Protein AF-A0A2Z4LL85-F1 (afdb_monomer_lite)

Structure (mmCIF, N/CA/C/O backbone):
data_AF-A0A2Z4LL85-F1
#
_entry.id   AF-A0A2Z4LL85-F1
#
loop_
_atom_site.group_PDB
_atom_site.id
_atom_site.type_symbol
_atom_site.label_atom_id
_atom_site.label_alt_id
_atom_site.label_comp_id
_atom_site.label_asym_id
_atom_site.label_entity_id
_atom_site.label_seq_id
_atom_site.pdbx_PDB_ins_code
_atom_site.Cartn_x
_atom_site.Cartn_y
_atom_site.Cartn_z
_atom_site.occupancy
_atom_site.B_iso_or_equiv
_atom_site.auth_seq_id
_atom_site.auth_comp_id
_atom_site.auth_asym_id
_atom_site.auth_atom_id
_atom_site.pdbx_PDB_model_num
ATOM 1 N N . MET A 1 1 ? 70.288 21.585 28.970 1.00 41.03 1 MET A N 1
ATOM 2 C CA . MET A 1 1 ? 69.167 20.621 29.034 1.00 41.03 1 MET A CA 1
ATOM 3 C C . MET A 1 1 ? 67.901 21.342 28.568 1.00 41.03 1 MET A C 1
ATOM 5 O O . MET A 1 1 ? 67.312 22.088 29.336 1.00 41.03 1 MET A O 1
ATOM 9 N N . IL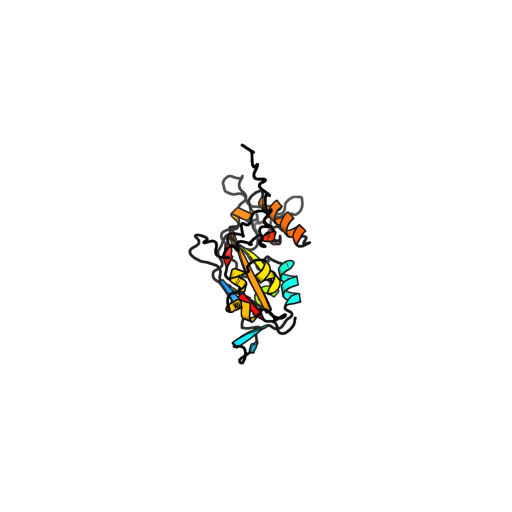E A 1 2 ? 67.573 21.262 27.273 1.00 36.56 2 ILE A N 1
ATOM 10 C CA . ILE A 1 2 ? 66.525 22.080 26.632 1.00 36.56 2 ILE A CA 1
ATOM 11 C C . ILE A 1 2 ? 65.281 21.211 26.407 1.00 36.56 2 ILE A C 1
ATOM 13 O O . ILE A 1 2 ? 65.358 20.166 25.764 1.00 36.56 2 ILE A O 1
ATOM 17 N N . LYS A 1 3 ? 64.146 21.653 26.965 1.00 37.75 3 LYS A N 1
ATOM 18 C CA . LYS A 1 3 ? 62.809 21.056 26.822 1.00 37.75 3 LYS A CA 1
ATOM 19 C C . LYS A 1 3 ? 62.358 21.091 25.355 1.00 37.75 3 LYS A C 1
ATOM 21 O O . LYS A 1 3 ? 62.384 22.151 24.738 1.00 37.75 3 LYS A O 1
ATOM 26 N N . LYS A 1 4 ? 61.862 19.968 24.824 1.00 36.66 4 LYS A N 1
ATOM 27 C CA . LYS A 1 4 ? 61.062 19.929 23.587 1.00 36.66 4 LYS A CA 1
ATOM 28 C C . LYS A 1 4 ? 59.615 19.589 23.939 1.00 36.66 4 LYS A C 1
ATOM 30 O O . LYS A 1 4 ? 59.311 18.450 24.277 1.00 36.66 4 LYS A O 1
ATOM 35 N N . ASN A 1 5 ? 58.740 20.588 23.850 1.00 38.28 5 ASN A N 1
ATOM 36 C CA . ASN A 1 5 ? 57.292 20.398 23.868 1.00 38.28 5 ASN A CA 1
ATOM 37 C C . ASN A 1 5 ? 56.849 19.853 22.503 1.00 38.28 5 ASN A C 1
ATOM 39 O O . ASN A 1 5 ? 57.060 20.494 21.474 1.00 38.28 5 ASN A O 1
ATOM 43 N N . PHE A 1 6 ? 56.238 18.671 22.497 1.00 38.09 6 PHE A N 1
ATOM 44 C CA . PHE A 1 6 ? 55.583 18.106 21.320 1.00 38.09 6 PHE A CA 1
ATOM 45 C C . PHE A 1 6 ? 54.173 18.701 21.200 1.00 38.09 6 PHE A C 1
ATOM 47 O O . PHE A 1 6 ? 53.261 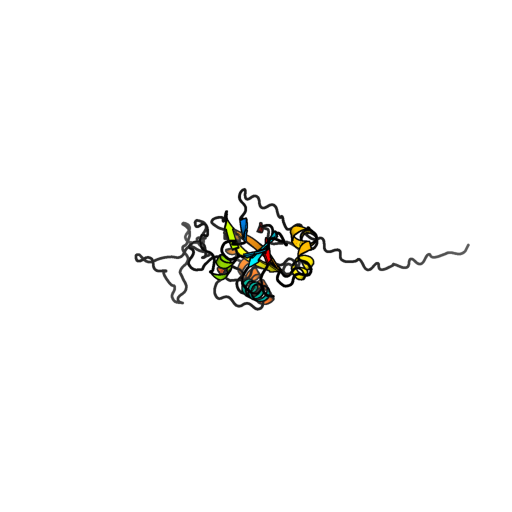18.323 21.932 1.00 38.09 6 PHE A O 1
ATOM 54 N N . ASN A 1 7 ? 53.997 19.635 20.264 1.00 39.50 7 ASN A N 1
ATOM 55 C CA . ASN A 1 7 ? 52.681 20.102 19.831 1.00 39.50 7 ASN A CA 1
ATOM 56 C C . ASN A 1 7 ? 51.952 18.961 19.104 1.00 39.50 7 ASN A C 1
ATOM 58 O O . ASN A 1 7 ? 52.298 18.619 17.972 1.00 39.50 7 ASN A O 1
ATOM 62 N N . LYS A 1 8 ? 50.925 18.383 19.735 1.00 34.84 8 LYS A N 1
ATOM 63 C CA . LYS A 1 8 ? 49.972 17.488 19.067 1.00 34.84 8 LYS A CA 1
ATOM 64 C C . LYS A 1 8 ? 48.979 18.331 18.264 1.00 34.84 8 LYS A C 1
ATOM 66 O O . LYS A 1 8 ? 48.086 18.950 18.832 1.00 34.84 8 LYS A O 1
ATOM 71 N N . LYS A 1 9 ? 49.134 18.349 16.939 1.00 38.66 9 LYS A N 1
ATOM 72 C CA . LYS A 1 9 ? 48.077 18.782 16.015 1.00 38.66 9 LYS A CA 1
ATOM 73 C C . LYS A 1 9 ? 47.009 17.687 15.981 1.00 38.66 9 LYS A C 1
ATOM 75 O O . LYS A 1 9 ? 47.298 16.565 15.577 1.00 38.66 9 LYS A O 1
ATOM 80 N N . ILE A 1 10 ? 45.803 18.007 16.439 1.00 40.34 10 ILE A N 1
ATOM 81 C CA . ILE A 1 10 ? 44.626 17.146 16.302 1.00 40.34 10 ILE A CA 1
ATOM 82 C C . ILE A 1 10 ? 44.196 17.216 14.835 1.00 40.34 10 ILE A C 1
ATOM 84 O O . ILE A 1 10 ? 43.765 18.264 14.357 1.00 40.34 10 ILE A O 1
ATOM 88 N N . LEU A 1 11 ? 44.381 16.114 14.111 1.00 33.53 11 LEU A N 1
ATOM 89 C CA . LEU A 1 11 ? 43.856 15.928 12.764 1.00 33.53 11 LEU A CA 1
ATOM 90 C C . LEU A 1 11 ? 42.354 15.625 12.900 1.00 33.53 11 LEU A C 1
ATOM 92 O O . LEU A 1 11 ? 41.978 14.576 13.418 1.00 33.53 11 LEU A O 1
ATOM 96 N N . LEU A 1 12 ? 41.500 16.560 12.483 1.00 35.31 12 LEU A N 1
ATOM 97 C CA . LEU A 1 12 ? 40.061 16.341 12.328 1.00 35.31 12 LEU A CA 1
ATOM 98 C C . LEU A 1 12 ? 39.840 15.480 11.082 1.00 35.31 12 LEU A C 1
ATOM 100 O O . LEU A 1 12 ? 39.783 15.981 9.961 1.00 35.31 12 LEU A O 1
ATOM 104 N N . THR A 1 13 ? 39.754 14.170 11.279 1.00 35.72 13 THR A N 1
ATOM 105 C CA . THR A 1 13 ? 39.306 13.238 10.248 1.00 35.72 13 THR A CA 1
ATOM 106 C C . THR A 1 13 ? 37.810 13.460 10.040 1.00 35.72 13 THR A C 1
ATOM 108 O O . THR A 1 13 ? 37.005 13.174 10.926 1.00 35.72 13 THR A O 1
ATOM 111 N N . ILE A 1 14 ? 37.434 13.993 8.877 1.00 38.19 14 ILE A N 1
ATOM 112 C CA . ILE A 1 14 ? 36.048 14.028 8.403 1.00 38.19 14 ILE A CA 1
ATOM 113 C C . ILE A 1 14 ? 35.627 12.569 8.216 1.00 38.19 14 ILE A C 1
ATOM 115 O O . ILE A 1 14 ? 35.980 11.925 7.230 1.00 38.19 14 ILE A O 1
ATOM 119 N N . GLY A 1 15 ? 34.951 12.015 9.221 1.00 31.05 15 GLY A N 1
ATOM 120 C CA . GLY A 1 15 ? 34.374 10.684 9.153 1.00 31.05 15 GLY A CA 1
ATOM 121 C C . GLY A 1 15 ? 33.254 10.686 8.123 1.00 31.05 15 GLY A C 1
ATOM 122 O O . GLY A 1 15 ? 32.217 11.313 8.326 1.00 31.05 15 GLY A O 1
ATOM 123 N N . THR A 1 16 ? 33.461 9.987 7.011 1.00 35.75 16 THR A N 1
ATOM 124 C CA . THR A 1 16 ? 32.389 9.574 6.108 1.00 35.75 16 THR A CA 1
ATOM 125 C C . THR A 1 16 ? 31.322 8.857 6.927 1.00 35.75 16 THR A C 1
ATOM 127 O O . THR A 1 16 ? 31.591 7.801 7.502 1.00 35.75 16 THR A O 1
ATOM 130 N N . ILE A 1 17 ? 30.123 9.437 7.000 1.00 31.88 17 ILE A N 1
ATOM 131 C CA . ILE A 1 17 ? 28.943 8.808 7.593 1.00 31.88 17 ILE A CA 1
ATOM 132 C C . ILE A 1 17 ? 28.590 7.621 6.695 1.00 31.88 17 ILE A C 1
ATOM 134 O O . ILE A 1 17 ? 27.866 7.749 5.712 1.00 31.88 17 ILE A O 1
ATOM 138 N N . SER A 1 18 ? 29.154 6.457 7.000 1.00 28.38 18 SER A N 1
ATOM 139 C CA . SER A 1 18 ? 28.725 5.190 6.429 1.00 28.38 18 SER A CA 1
ATOM 140 C C . SER A 1 18 ? 27.304 4.925 6.920 1.00 28.38 18 SER A C 1
ATOM 142 O O . SER A 1 18 ? 27.077 4.638 8.100 1.00 28.38 18 SER A O 1
ATOM 144 N N . THR A 1 19 ? 26.331 5.067 6.025 1.00 32.50 19 THR A N 1
ATOM 145 C CA . THR A 1 19 ? 24.959 4.618 6.233 1.00 32.50 19 THR A CA 1
ATOM 146 C C . THR A 1 19 ? 24.983 3.104 6.423 1.00 32.50 19 THR A C 1
ATOM 148 O O . THR A 1 19 ? 25.120 2.333 5.478 1.00 32.50 19 THR A O 1
ATOM 151 N N . ILE A 1 20 ? 24.905 2.656 7.677 1.00 34.97 20 ILE A N 1
ATOM 152 C CA . ILE A 1 20 ? 24.672 1.247 8.000 1.00 34.97 20 ILE A CA 1
ATOM 153 C C . ILE A 1 20 ? 23.268 0.924 7.483 1.00 34.97 20 ILE A C 1
ATOM 155 O O . ILE A 1 20 ? 22.272 1.281 8.109 1.00 34.97 20 ILE A O 1
ATOM 159 N N . SER A 1 21 ? 23.201 0.334 6.292 1.00 36.34 21 SER A N 1
ATOM 160 C CA . SER A 1 21 ? 21.968 -0.139 5.680 1.00 36.34 21 SER A CA 1
ATOM 161 C C . SER A 1 21 ? 21.446 -1.319 6.485 1.00 36.34 21 SER A C 1
ATOM 163 O O . SER A 1 21 ? 22.058 -2.390 6.474 1.00 36.34 21 SER A O 1
ATOM 165 N N . ALA A 1 22 ? 20.336 -1.119 7.190 1.00 38.41 22 ALA A N 1
ATOM 166 C CA . ALA A 1 22 ? 19.618 -2.217 7.810 1.00 38.41 22 ALA A CA 1
ATOM 167 C C . ALA A 1 22 ? 19.128 -3.176 6.706 1.00 38.41 22 ALA A C 1
ATOM 169 O O . ALA A 1 22 ? 18.597 -2.716 5.688 1.00 38.41 22 ALA A O 1
ATOM 170 N N . PRO A 1 23 ? 19.323 -4.498 6.848 1.00 42.56 23 PRO A N 1
ATOM 171 C CA . PRO A 1 23 ? 18.646 -5.451 5.984 1.00 42.56 23 PRO A CA 1
ATOM 172 C C . PRO A 1 23 ? 17.131 -5.303 6.188 1.00 42.56 23 PRO A C 1
ATOM 174 O O . PRO A 1 23 ? 16.671 -5.243 7.322 1.00 42.56 23 PRO A O 1
ATOM 177 N N . LEU A 1 24 ? 16.360 -5.288 5.096 1.00 48.78 24 LEU A N 1
ATOM 178 C CA . LEU A 1 24 ? 14.885 -5.190 5.080 1.00 48.78 24 LEU A CA 1
ATOM 179 C C . LEU A 1 24 ? 14.153 -6.323 5.831 1.00 48.78 24 LEU A C 1
ATOM 181 O O . LEU A 1 24 ? 12.930 -6.344 5.868 1.00 48.78 24 LEU A O 1
ATOM 185 N N . LEU A 1 25 ? 14.879 -7.277 6.414 1.00 44.16 25 LEU A N 1
ATOM 186 C CA . LEU A 1 25 ? 14.313 -8.428 7.099 1.00 44.16 25 LEU A CA 1
ATOM 187 C C . LEU A 1 25 ? 14.465 -8.261 8.612 1.00 44.16 25 LEU A C 1
ATOM 189 O O . LEU A 1 25 ? 15.323 -8.882 9.240 1.00 44.16 25 LEU A O 1
ATOM 193 N N . SER A 1 26 ? 13.590 -7.448 9.202 1.00 43.97 26 SER A N 1
ATOM 194 C CA . SER A 1 26 ? 13.176 -7.650 10.588 1.00 43.97 26 SER A CA 1
ATOM 195 C C . SER A 1 26 ? 12.431 -8.987 10.658 1.00 43.97 26 SER A C 1
ATOM 197 O O . SER A 1 26 ? 11.443 -9.240 9.962 1.00 43.97 26 SER A O 1
ATOM 199 N N . ILE A 1 27 ? 12.958 -9.915 11.453 1.00 40.06 27 ILE A N 1
ATOM 200 C CA . ILE A 1 27 ? 12.333 -11.215 11.695 1.00 40.06 27 ILE A CA 1
ATOM 201 C C . ILE A 1 27 ? 11.134 -10.967 12.613 1.00 40.06 27 ILE A C 1
ATOM 203 O O . ILE A 1 27 ? 11.246 -11.010 13.832 1.00 40.06 27 ILE A O 1
ATOM 207 N N . SER A 1 28 ? 9.979 -10.672 12.025 1.00 45.12 28 SER A N 1
ATOM 208 C CA . SER A 1 28 ? 8.703 -10.762 12.726 1.00 45.12 28 SER A CA 1
ATOM 209 C C . SER A 1 28 ? 8.416 -12.243 13.018 1.00 45.12 28 SER A C 1
ATOM 211 O O . SER A 1 28 ? 8.463 -13.063 12.099 1.00 45.12 28 SER A O 1
ATOM 213 N N . CYS A 1 29 ? 8.143 -12.601 14.280 1.00 47.25 29 CYS A N 1
ATOM 214 C CA . CYS A 1 29 ? 7.809 -13.960 14.754 1.00 47.25 29 CYS A CA 1
ATOM 215 C C . CYS A 1 29 ? 6.455 -14.497 14.232 1.00 47.25 29 CYS A C 1
ATOM 217 O O . CYS A 1 29 ? 5.809 -15.311 14.888 1.00 47.25 29 CYS A O 1
ATOM 219 N N . VAL A 1 30 ? 5.996 -14.044 13.068 1.00 56.59 30 VAL A N 1
ATOM 220 C CA . VAL A 1 30 ? 4.782 -14.545 12.424 1.00 56.59 30 VAL A CA 1
ATOM 221 C C . VAL A 1 30 ? 5.179 -15.681 11.483 1.00 56.59 30 VAL A C 1
ATOM 223 O O . VAL A 1 30 ? 6.009 -15.507 10.592 1.00 56.59 30 VAL A O 1
ATOM 226 N N . SER A 1 31 ? 4.600 -16.865 11.694 1.00 59.47 31 SER A N 1
ATOM 227 C CA . SER A 1 31 ? 4.909 -18.086 10.933 1.00 59.47 31 SER A CA 1
ATOM 228 C C . SER A 1 31 ? 4.474 -18.028 9.463 1.00 59.47 31 SER A C 1
ATOM 230 O O . SER A 1 31 ? 4.978 -18.796 8.646 1.00 59.47 31 SER A O 1
ATOM 232 N N . ILE A 1 32 ? 3.571 -17.107 9.116 1.00 72.81 32 ILE A N 1
ATOM 233 C CA . ILE A 1 32 ? 3.073 -16.866 7.760 1.00 72.81 32 ILE A CA 1
ATOM 234 C C . ILE A 1 32 ? 3.348 -15.403 7.408 1.00 72.81 32 ILE A C 1
ATOM 236 O O . ILE A 1 32 ? 2.931 -14.503 8.129 1.00 72.81 32 ILE A O 1
ATOM 240 N N . LYS A 1 33 ? 4.055 -15.159 6.304 1.00 82.81 33 LYS A N 1
ATOM 241 C CA . LYS A 1 33 ? 4.297 -13.805 5.792 1.00 82.81 33 LYS A CA 1
ATOM 242 C C . LYS A 1 33 ? 3.395 -13.547 4.583 1.00 82.81 33 LYS A C 1
ATOM 244 O O . LYS A 1 33 ? 3.229 -14.475 3.786 1.00 82.81 33 LYS A O 1
ATOM 249 N N . PRO A 1 34 ? 2.858 -12.323 4.430 1.00 91.38 34 PRO A N 1
ATOM 250 C CA . PRO A 1 34 ? 2.213 -11.910 3.193 1.00 91.38 34 PRO A CA 1
ATOM 251 C C . PRO A 1 34 ? 3.125 -12.156 1.989 1.00 91.38 34 PRO A C 1
ATOM 253 O O . PRO A 1 34 ? 4.351 -12.082 2.090 1.00 91.38 34 PRO A O 1
ATOM 256 N N . GLU A 1 35 ? 2.528 -12.424 0.839 1.00 92.69 35 GLU A N 1
ATOM 257 C CA . GLU A 1 35 ? 3.239 -12.559 -0.425 1.00 92.69 35 GLU A CA 1
ATOM 258 C C . GLU A 1 35 ? 2.669 -11.582 -1.446 1.00 92.69 35 GLU A C 1
ATOM 260 O O . GLU A 1 35 ? 1.471 -11.304 -1.462 1.00 92.69 35 GLU A O 1
ATOM 265 N N . MET A 1 36 ? 3.541 -11.058 -2.304 1.00 95.31 36 MET A N 1
ATOM 266 C CA . MET A 1 36 ? 3.168 -10.153 -3.381 1.00 95.31 36 MET A CA 1
ATOM 267 C C . MET A 1 36 ? 3.764 -10.652 -4.688 1.00 95.31 36 MET A C 1
ATOM 269 O O . MET A 1 36 ? 4.956 -10.943 -4.776 1.00 95.31 36 MET A O 1
ATOM 273 N N . HIS A 1 37 ? 2.919 -10.711 -5.710 1.00 94.69 37 HIS A N 1
ATOM 274 C CA . HIS A 1 37 ? 3.262 -11.212 -7.034 1.00 94.69 37 HIS A CA 1
ATOM 275 C C . HIS A 1 37 ? 2.803 -10.228 -8.103 1.00 94.69 37 HIS A C 1
ATOM 277 O O . HIS A 1 37 ? 1.804 -9.531 -7.933 1.00 94.69 37 HIS A O 1
ATOM 283 N N . VAL A 1 38 ? 3.495 -10.201 -9.241 1.00 95.38 38 VAL A N 1
ATOM 284 C CA . VAL A 1 38 ? 3.013 -9.482 -10.429 1.00 95.38 38 VAL A CA 1
ATOM 285 C C . VAL A 1 38 ? 1.723 -10.141 -10.917 1.00 95.38 38 VAL A C 1
ATOM 287 O O . VAL A 1 38 ? 1.675 -11.364 -11.078 1.00 95.38 38 VAL A O 1
ATOM 290 N N . ASN A 1 39 ? 0.690 -9.348 -11.209 1.00 94.88 39 ASN A N 1
ATOM 291 C CA . ASN A 1 39 ? -0.505 -9.859 -11.868 1.00 94.88 39 ASN A CA 1
ATOM 292 C C . ASN A 1 39 ? -0.222 -10.098 -13.360 1.00 94.88 39 ASN A C 1
ATOM 294 O O . ASN A 1 39 ? -0.327 -9.201 -14.196 1.00 94.88 39 ASN A O 1
ATOM 298 N N . LYS A 1 40 ? 0.147 -11.337 -13.687 1.00 92.19 40 LYS A N 1
ATOM 299 C CA . LYS A 1 40 ? 0.541 -11.749 -15.042 1.00 92.19 40 LYS A CA 1
ATOM 300 C C . LYS A 1 40 ? -0.603 -11.715 -16.058 1.00 92.19 40 LYS A C 1
ATOM 302 O O . LYS A 1 40 ? -0.322 -11.663 -17.248 1.00 92.19 40 LYS A O 1
ATOM 307 N N . GLU A 1 41 ? -1.860 -11.727 -15.615 1.00 90.88 41 GLU A N 1
ATOM 308 C CA . GLU A 1 41 ? -3.032 -11.694 -16.507 1.00 90.88 41 GLU A CA 1
ATOM 309 C C . GLU A 1 41 ? -3.128 -10.375 -17.284 1.00 90.88 41 GLU A C 1
ATOM 311 O O . GLU A 1 41 ? -3.633 -10.353 -18.401 1.00 90.88 41 GLU A O 1
ATOM 316 N N . ASN A 1 42 ? -2.576 -9.292 -16.728 1.00 88.38 42 ASN A N 1
ATOM 317 C CA . ASN A 1 42 ? -2.568 -7.960 -17.335 1.00 88.38 42 ASN A CA 1
ATOM 318 C C . ASN A 1 42 ? -1.198 -7.578 -17.924 1.00 88.38 42 ASN A C 1
ATOM 320 O O . ASN A 1 42 ? -0.917 -6.392 -18.127 1.00 88.38 42 ASN A O 1
ATOM 324 N N . ALA A 1 43 ? -0.328 -8.564 -18.165 1.00 92.62 43 ALA A N 1
ATOM 325 C CA . ALA A 1 43 ? 1.040 -8.348 -18.616 1.00 92.62 43 ALA A CA 1
ATOM 326 C C . ALA A 1 43 ? 1.346 -9.088 -19.923 1.00 92.62 43 ALA A C 1
ATOM 328 O O . ALA A 1 43 ? 0.893 -10.207 -20.151 1.00 92.62 43 ALA A O 1
ATOM 329 N N . THR A 1 44 ? 2.207 -8.498 -20.749 1.00 94.38 44 THR A N 1
ATOM 330 C CA . THR A 1 44 ? 2.813 -9.173 -21.905 1.00 94.38 44 THR A CA 1
ATOM 331 C C . THR A 1 44 ? 4.164 -9.748 -21.497 1.00 94.38 44 THR A C 1
ATOM 333 O O . THR A 1 44 ? 4.926 -9.084 -20.805 1.00 94.38 44 THR A O 1
ATOM 336 N N . PHE A 1 45 ? 4.489 -10.977 -21.897 1.00 94.50 45 PHE A N 1
ATOM 337 C CA . PHE A 1 45 ? 5.799 -11.564 -21.604 1.00 94.50 45 PHE A CA 1
ATOM 338 C C . PHE A 1 45 ? 6.816 -11.231 -22.706 1.00 94.50 45 PHE A C 1
ATOM 340 O O . PHE A 1 45 ? 6.638 -11.636 -23.855 1.00 94.50 45 PHE A O 1
ATOM 347 N N . ASP A 1 46 ? 7.884 -10.520 -22.347 1.00 91.56 46 ASP A N 1
ATOM 348 C CA . ASP A 1 46 ? 9.053 -10.277 -23.194 1.00 91.56 46 ASP A CA 1
ATOM 349 C C . ASP A 1 46 ? 10.006 -11.472 -23.070 1.00 91.56 46 ASP A C 1
ATOM 351 O O . ASP A 1 46 ? 10.628 -11.693 -22.028 1.00 91.56 46 ASP A O 1
ATOM 355 N N . LYS A 1 47 ? 10.095 -12.271 -24.139 1.00 90.31 47 LYS A N 1
ATOM 356 C CA . LYS A 1 47 ? 10.903 -13.498 -24.175 1.00 90.31 47 LYS A CA 1
ATOM 357 C C . LYS A 1 47 ? 12.404 -13.231 -24.174 1.00 90.31 47 LYS A C 1
ATOM 359 O O . LYS A 1 47 ? 13.145 -14.067 -23.670 1.00 90.31 47 LYS A O 1
ATOM 364 N N . GLU A 1 48 ? 12.845 -12.113 -24.743 1.00 88.50 48 GLU A N 1
ATOM 365 C CA . GLU A 1 48 ? 14.269 -11.786 -24.852 1.00 88.50 48 GLU A CA 1
ATOM 366 C C . GLU A 1 48 ? 14.826 -11.384 -23.490 1.00 88.50 48 GLU A C 1
ATOM 368 O O . GLU A 1 48 ? 15.919 -11.795 -23.105 1.00 88.50 48 GLU A O 1
ATOM 373 N N . LYS A 1 49 ? 14.036 -10.619 -22.734 1.00 84.56 49 LYS A N 1
ATOM 374 C CA . LYS A 1 49 ? 14.399 -10.166 -21.388 1.00 84.56 49 LYS A CA 1
ATOM 375 C C . LYS A 1 49 ? 13.959 -11.131 -20.288 1.00 84.56 49 LYS A C 1
ATOM 377 O O . LYS A 1 49 ? 14.438 -11.025 -19.164 1.00 84.56 49 LYS A O 1
ATOM 382 N N . GLY A 1 50 ? 13.045 -12.055 -20.586 1.00 88.56 50 GLY A N 1
ATOM 383 C CA . GLY A 1 50 ? 12.484 -12.990 -19.610 1.00 88.56 50 GLY A CA 1
ATOM 384 C C . GLY A 1 50 ? 11.619 -12.308 -18.545 1.00 88.56 50 GLY A C 1
ATOM 385 O O . GLY A 1 50 ? 11.565 -12.781 -17.409 1.00 88.56 50 GLY A O 1
ATOM 386 N N . ILE A 1 51 ? 10.961 -11.193 -18.885 1.00 90.88 51 ILE A N 1
ATOM 387 C CA . ILE A 1 51 ? 10.195 -10.358 -17.944 1.00 90.88 51 ILE A CA 1
ATOM 388 C C . ILE A 1 51 ? 8.756 -10.137 -18.411 1.00 90.88 51 ILE A C 1
ATOM 390 O O . ILE A 1 51 ? 8.448 -10.171 -19.599 1.00 90.88 51 ILE A O 1
ATOM 394 N N . HIS A 1 52 ? 7.867 -9.861 -17.460 1.00 94.62 52 HIS A N 1
ATOM 395 C CA . HIS A 1 52 ? 6.511 -9.402 -17.746 1.00 94.62 52 HIS A CA 1
ATOM 396 C C . HIS A 1 52 ? 6.477 -7.871 -17.829 1.00 94.62 52 HIS A C 1
ATOM 398 O O . HIS A 1 52 ? 6.941 -7.195 -16.913 1.00 94.62 52 HIS A O 1
ATOM 404 N N . ILE A 1 53 ? 5.906 -7.345 -18.911 1.00 96.62 53 ILE A N 1
ATOM 405 C CA . ILE A 1 53 ? 5.700 -5.920 -19.173 1.00 96.62 53 ILE A CA 1
ATOM 406 C C . ILE A 1 53 ? 4.221 -5.585 -18.965 1.00 96.62 53 ILE A C 1
ATOM 408 O O . ILE A 1 53 ? 3.339 -6.173 -19.593 1.00 96.62 53 ILE A O 1
ATOM 412 N N . LEU A 1 54 ? 3.954 -4.629 -18.085 1.00 97.06 54 LEU A N 1
ATOM 413 C CA . LEU A 1 54 ? 2.628 -4.146 -17.721 1.00 97.06 54 LEU A CA 1
ATOM 414 C C . LEU A 1 54 ? 2.226 -2.958 -18.597 1.00 97.06 54 LEU A C 1
ATOM 416 O O . LEU A 1 54 ? 3.021 -2.050 -18.840 1.00 97.06 54 LEU A O 1
ATOM 420 N N . ASN A 1 55 ? 0.963 -2.924 -19.020 1.00 95.38 55 ASN A N 1
ATOM 421 C CA . ASN A 1 55 ? 0.419 -1.771 -19.736 1.00 95.38 55 ASN A CA 1
ATOM 422 C C . ASN A 1 55 ? 0.121 -0.613 -18.771 1.00 95.38 55 ASN A C 1
ATOM 424 O O . ASN A 1 55 ? -0.796 -0.703 -17.942 1.00 95.38 55 ASN A O 1
ATOM 428 N N . GLY A 1 56 ? 0.848 0.493 -18.924 1.00 95.50 56 GLY A N 1
ATOM 429 C CA . GLY A 1 56 ? 0.717 1.706 -18.121 1.00 95.50 56 GLY A CA 1
ATOM 430 C C . GLY A 1 56 ? 2.039 2.465 -18.009 1.00 95.50 56 GLY A C 1
ATOM 431 O O . GLY A 1 56 ? 3.027 2.087 -18.629 1.00 95.50 56 GLY A O 1
ATOM 432 N N . SER A 1 57 ? 2.046 3.510 -17.185 1.00 97.69 57 SER A N 1
ATOM 433 C CA . SER A 1 57 ? 3.216 4.351 -16.915 1.00 97.69 57 SER A CA 1
ATOM 434 C C . SER A 1 57 ? 3.765 4.085 -15.511 1.00 97.69 57 SER A C 1
ATOM 436 O O . SER A 1 57 ? 3.000 4.019 -14.539 1.00 97.69 57 SER A O 1
ATOM 438 N N . ALA A 1 58 ? 5.086 3.924 -15.412 1.00 98.00 58 ALA A N 1
ATOM 439 C CA . ALA A 1 58 ? 5.796 3.709 -14.155 1.00 98.00 58 ALA A CA 1
ATOM 440 C C . ALA A 1 58 ? 5.646 4.906 -13.202 1.00 98.00 58 ALA A C 1
ATOM 442 O O . ALA A 1 58 ? 5.285 4.739 -12.037 1.00 98.00 58 ALA A O 1
ATOM 443 N N . SER A 1 59 ? 5.853 6.118 -13.705 1.00 97.25 59 SER A N 1
ATOM 444 C CA . SER A 1 59 ? 5.731 7.390 -12.995 1.00 97.25 59 SER A CA 1
ATOM 445 C C . SER A 1 59 ? 4.296 7.657 -12.554 1.00 97.25 59 SER A C 1
ATOM 447 O O . SER A 1 59 ? 4.074 8.059 -11.407 1.00 97.25 59 SER A O 1
ATOM 449 N N . ALA A 1 60 ? 3.305 7.357 -13.400 1.00 97.44 60 ALA A N 1
ATOM 450 C CA . ALA A 1 60 ? 1.899 7.436 -13.019 1.00 97.44 60 ALA A CA 1
ATOM 451 C C . ALA A 1 60 ? 1.574 6.471 -11.867 1.00 97.44 60 ALA A C 1
ATOM 453 O O . ALA A 1 60 ? 0.897 6.850 -10.909 1.00 97.44 60 ALA A O 1
ATOM 454 N N . PHE A 1 61 ? 2.090 5.238 -11.921 1.00 97.75 61 PHE A N 1
ATOM 455 C CA . PHE A 1 61 ? 1.897 4.265 -10.849 1.00 97.75 61 PHE A CA 1
ATOM 456 C C . PHE A 1 61 ? 2.608 4.678 -9.553 1.00 97.75 61 PHE A C 1
ATOM 458 O O . PHE A 1 61 ? 1.986 4.650 -8.494 1.00 97.75 61 PHE A O 1
ATOM 465 N N . ILE A 1 62 ? 3.863 5.136 -9.618 1.00 95.62 62 ILE A N 1
ATOM 466 C CA . ILE A 1 62 ? 4.594 5.664 -8.453 1.00 95.62 62 ILE A CA 1
ATOM 467 C C . ILE A 1 62 ? 3.811 6.812 -7.807 1.00 95.62 62 ILE A C 1
ATOM 469 O O . ILE A 1 62 ? 3.632 6.828 -6.589 1.00 95.62 62 ILE A O 1
ATOM 473 N N . SER A 1 63 ? 3.309 7.747 -8.616 1.00 93.81 63 SER A N 1
ATOM 474 C CA . SER A 1 63 ? 2.544 8.903 -8.137 1.00 93.81 63 SER A CA 1
ATOM 475 C C . SER A 1 63 ? 1.251 8.470 -7.447 1.00 93.81 63 SER A C 1
ATOM 477 O O . SER A 1 63 ? 0.931 8.960 -6.365 1.00 93.81 63 SER A O 1
ATOM 479 N N . TYR A 1 64 ? 0.543 7.494 -8.024 1.00 95.12 64 TYR A N 1
ATOM 480 C CA . TYR A 1 64 ? -0.640 6.906 -7.404 1.00 95.12 64 TYR A CA 1
ATOM 481 C C . TYR A 1 64 ? -0.320 6.269 -6.047 1.00 95.12 64 TYR A C 1
ATOM 483 O O . TYR A 1 64 ? -1.002 6.575 -5.069 1.00 95.12 64 TYR A O 1
ATOM 491 N N . VAL A 1 65 ? 0.713 5.420 -5.974 1.00 94.06 65 VAL A N 1
ATOM 492 C CA . VAL A 1 65 ? 1.088 4.703 -4.742 1.00 94.06 65 VAL A CA 1
ATOM 493 C C . VAL A 1 65 ? 1.464 5.674 -3.632 1.00 94.06 65 VAL A C 1
ATOM 495 O O . VAL A 1 65 ? 1.039 5.480 -2.496 1.00 94.06 65 VAL A O 1
ATOM 498 N N . ARG A 1 66 ? 2.200 6.747 -3.952 1.00 88.31 66 ARG A N 1
ATOM 499 C CA . ARG A 1 66 ? 2.556 7.784 -2.973 1.00 88.31 66 ARG A CA 1
ATOM 500 C C . ARG A 1 66 ? 1.321 8.356 -2.295 1.00 88.31 66 ARG A C 1
ATOM 502 O O . ARG A 1 66 ? 1.315 8.442 -1.077 1.00 88.31 66 ARG A O 1
ATOM 509 N N . LEU A 1 67 ? 0.288 8.671 -3.076 1.00 88.62 67 LEU A N 1
ATOM 510 C CA . LEU A 1 67 ? -0.959 9.263 -2.589 1.00 88.62 67 LEU A CA 1
ATOM 511 C C . LEU A 1 67 ? -1.941 8.243 -1.987 1.00 88.62 67 LEU A C 1
ATOM 513 O O . LEU A 1 67 ? -2.841 8.634 -1.257 1.00 88.62 67 LEU A O 1
ATOM 517 N N . ASN A 1 68 ? -1.804 6.952 -2.306 1.00 91.94 68 ASN A N 1
ATOM 518 C CA . ASN A 1 68 ? -2.800 5.919 -1.995 1.00 91.94 68 ASN A CA 1
ATOM 519 C C . ASN A 1 68 ? -2.142 4.657 -1.438 1.00 91.94 68 ASN A C 1
ATOM 521 O O . ASN A 1 68 ? -2.293 3.573 -2.001 1.00 91.94 68 ASN A O 1
ATOM 525 N N . GLN A 1 69 ? -1.393 4.775 -0.347 1.00 92.25 69 GLN A N 1
ATOM 526 C CA . GLN A 1 69 ? -0.555 3.676 0.135 1.00 92.25 69 GLN A CA 1
ATOM 527 C C . GLN A 1 69 ? -1.352 2.442 0.588 1.00 92.25 69 GLN A C 1
ATOM 529 O O . GLN A 1 69 ? -0.846 1.333 0.452 1.00 92.25 69 GLN A O 1
ATOM 534 N N . ASN A 1 70 ? -2.575 2.580 1.113 1.00 94.75 70 ASN A N 1
ATOM 535 C CA . ASN A 1 70 ? -3.380 1.420 1.510 1.00 94.75 70 ASN A CA 1
ATOM 536 C C . ASN A 1 70 ? -3.878 0.651 0.268 1.00 94.75 70 ASN A C 1
ATOM 538 O O . ASN A 1 70 ? -4.653 1.218 -0.513 1.00 94.75 70 ASN A O 1
ATOM 542 N N . PRO A 1 71 ? -3.475 -0.622 0.068 1.00 96.56 71 PRO A N 1
ATOM 543 C CA . PRO A 1 71 ? -3.884 -1.389 -1.099 1.00 96.56 71 PRO A CA 1
ATOM 544 C C . PRO A 1 71 ? -5.276 -2.016 -0.980 1.00 96.56 71 PRO A C 1
ATOM 546 O O . PRO A 1 71 ? -5.826 -2.435 -2.000 1.00 96.56 71 PRO A O 1
ATOM 549 N N . ILE A 1 72 ? -5.843 -2.098 0.225 1.00 97.38 72 ILE A N 1
ATOM 550 C CA . ILE A 1 72 ? -7.113 -2.776 0.495 1.00 97.38 72 ILE A CA 1
ATOM 551 C C . ILE A 1 72 ? -8.285 -1.894 0.059 1.00 97.38 72 ILE A C 1
ATOM 553 O O . ILE A 1 72 ? -8.280 -0.677 0.246 1.00 97.38 72 ILE A O 1
ATOM 557 N N . SER A 1 73 ? -9.291 -2.504 -0.568 1.00 96.69 73 SER A N 1
ATOM 558 C CA . SER A 1 73 ? -10.495 -1.799 -1.008 1.00 96.69 73 SER A CA 1
ATOM 559 C C . SER A 1 73 ? -11.313 -1.305 0.192 1.00 96.69 73 SER A C 1
ATOM 561 O O . SER A 1 73 ? -11.563 -2.105 1.090 1.00 96.69 73 SER A O 1
ATOM 563 N N . PRO A 1 74 ? -11.854 -0.069 0.178 1.00 94.06 74 PRO A N 1
ATOM 564 C CA . PRO A 1 74 ? -12.813 0.400 1.186 1.00 94.06 74 PRO A CA 1
ATOM 565 C C . PRO A 1 74 ? -14.096 -0.436 1.300 1.00 94.06 74 PRO A C 1
ATOM 567 O O . PRO A 1 74 ? -14.844 -0.294 2.262 1.00 94.06 74 PRO A O 1
ATOM 570 N N . SER A 1 75 ? -14.382 -1.281 0.304 1.00 94.25 75 SER A N 1
ATOM 571 C CA . SER A 1 75 ? -15.496 -2.235 0.332 1.00 94.25 75 SER A CA 1
ATOM 572 C C . SER A 1 75 ? -15.162 -3.548 1.051 1.00 94.25 75 SER A C 1
ATOM 574 O O . SER A 1 75 ? -16.047 -4.384 1.224 1.00 94.25 75 SER A O 1
ATOM 576 N N . ASP A 1 76 ? -13.891 -3.789 1.382 1.00 96.06 76 ASP A N 1
ATOM 577 C CA . ASP A 1 76 ? -13.451 -5.005 2.060 1.00 96.06 76 ASP A CA 1
ATOM 578 C C . ASP A 1 76 ? -13.760 -4.929 3.560 1.00 96.06 76 ASP A C 1
ATOM 580 O O . ASP A 1 76 ? -13.576 -3.895 4.200 1.00 96.06 76 ASP A O 1
ATOM 584 N N . LYS A 1 77 ? -14.197 -6.043 4.153 1.00 93.31 77 LYS A N 1
ATOM 585 C CA . LYS A 1 77 ? -14.537 -6.098 5.581 1.00 93.31 77 LYS A CA 1
ATOM 586 C C . LYS A 1 77 ? -13.328 -5.917 6.497 1.00 93.31 77 LYS A C 1
ATOM 588 O O . LYS A 1 77 ? -13.516 -5.556 7.652 1.00 93.31 77 LYS A O 1
ATOM 593 N N . ALA A 1 78 ? -12.114 -6.180 6.020 1.00 95.25 78 ALA A N 1
ATOM 594 C CA . ALA A 1 78 ? -10.874 -5.975 6.762 1.00 95.25 78 ALA A CA 1
ATOM 595 C C . ALA A 1 78 ? -10.347 -4.531 6.677 1.00 95.25 78 ALA A C 1
ATOM 597 O O . ALA A 1 78 ? -9.382 -4.206 7.365 1.00 95.25 78 ALA A O 1
ATOM 598 N N . TYR A 1 79 ? -10.953 -3.679 5.839 1.00 95.25 79 TYR A N 1
ATOM 599 C CA . TYR A 1 79 ? -10.471 -2.322 5.584 1.00 95.25 79 TYR A CA 1
ATOM 600 C C . TYR A 1 79 ? -10.483 -1.450 6.841 1.00 95.25 79 TYR A C 1
ATOM 602 O O . TYR A 1 79 ? -9.468 -0.860 7.194 1.00 95.25 79 TYR A O 1
ATOM 610 N N . ASP A 1 80 ? -11.626 -1.400 7.524 1.00 93.88 80 ASP A N 1
ATOM 611 C CA . ASP A 1 80 ? -11.826 -0.550 8.696 1.00 93.88 80 ASP A CA 1
ATOM 612 C C . ASP A 1 80 ? -10.892 -0.973 9.854 1.00 93.88 80 ASP A C 1
ATOM 614 O O . ASP A 1 80 ? -10.685 -2.169 10.092 1.00 93.88 80 ASP A O 1
ATOM 618 N N . LEU A 1 81 ? -10.329 -0.015 10.601 1.00 93.12 81 LEU A N 1
ATOM 619 C CA . LEU A 1 81 ? -9.499 -0.289 11.785 1.00 93.12 81 LEU A CA 1
ATOM 620 C C . LEU A 1 81 ? -10.326 -0.869 12.945 1.00 93.12 81 LEU A C 1
ATOM 622 O O . LEU A 1 81 ? -9.880 -1.775 13.657 1.00 93.12 81 LEU A O 1
ATOM 626 N N . TYR A 1 82 ? -11.548 -0.367 13.117 1.00 94.38 82 TYR A N 1
ATOM 627 C CA . TYR A 1 82 ? -12.451 -0.725 14.208 1.00 94.38 82 TYR A CA 1
ATOM 628 C C . TYR A 1 82 ? -13.692 -1.465 13.717 1.00 94.38 82 TYR A C 1
ATOM 630 O O . TYR A 1 82 ? -14.087 -1.374 12.556 1.00 94.38 82 TYR A O 1
ATOM 638 N N . VAL A 1 83 ? -14.344 -2.182 14.632 1.00 94.56 83 VAL A N 1
ATOM 639 C CA . VAL A 1 83 ? -15.686 -2.718 14.400 1.00 94.56 83 VAL A CA 1
ATOM 640 C C . VAL A 1 83 ? -16.707 -1.641 14.752 1.00 94.56 83 VAL A C 1
ATOM 642 O O . VAL A 1 83 ? -16.687 -1.102 15.856 1.00 94.56 83 VAL A O 1
ATOM 645 N N . TYR A 1 84 ? -17.629 -1.352 13.838 1.00 93.81 84 TYR A N 1
ATOM 646 C CA . TYR A 1 84 ? -18.660 -0.331 14.035 1.00 93.81 84 TYR A CA 1
ATOM 647 C C . TYR A 1 84 ? -20.007 -0.926 14.447 1.00 93.81 84 TYR A C 1
ATOM 649 O O . TYR A 1 84 ? -20.339 -2.069 14.116 1.00 93.81 84 TYR A O 1
ATOM 657 N N . GLU A 1 85 ? -20.792 -0.147 15.187 1.00 94.56 85 GLU A N 1
ATOM 658 C CA . GLU A 1 85 ? -22.177 -0.470 15.501 1.00 94.56 85 GLU A CA 1
ATOM 659 C C . GLU A 1 85 ? -23.050 -0.423 14.251 1.00 94.56 85 GLU A C 1
ATOM 661 O O . GLU A 1 85 ? -22.914 0.463 13.407 1.00 94.56 85 GLU A O 1
ATOM 666 N N . THR A 1 86 ? -23.984 -1.368 14.162 1.00 93.56 86 THR A N 1
ATOM 667 C CA . THR A 1 86 ? -24.967 -1.431 13.083 1.00 93.56 86 THR A CA 1
ATOM 668 C C . THR A 1 86 ? -26.389 -1.494 13.631 1.00 93.56 86 THR A C 1
ATOM 670 O O . THR A 1 86 ? -26.620 -1.913 14.769 1.00 93.56 86 THR A O 1
ATOM 673 N N . THR A 1 87 ? -27.344 -1.025 12.835 1.00 92.94 87 THR A N 1
ATOM 674 C CA . THR A 1 87 ? -28.783 -1.183 13.054 1.00 92.94 87 THR A CA 1
ATOM 675 C C . THR A 1 87 ? -29.215 -2.622 12.752 1.00 92.94 87 THR A C 1
ATOM 677 O O . THR A 1 87 ? -28.450 -3.423 12.209 1.00 92.94 87 THR A O 1
ATOM 680 N N . GLU A 1 88 ? -30.468 -2.956 13.061 1.00 91.38 88 GLU A N 1
ATOM 681 C CA . GLU A 1 88 ? -31.063 -4.259 12.724 1.00 91.38 88 GLU A CA 1
ATOM 682 C C . GLU A 1 88 ? -31.120 -4.517 11.208 1.00 91.38 88 GLU A C 1
ATOM 684 O O . GLU A 1 88 ? -31.069 -5.664 10.772 1.00 91.38 88 GLU A O 1
ATOM 689 N N . THR A 1 89 ? -31.167 -3.454 10.399 1.00 91.00 89 THR A N 1
ATOM 690 C CA . THR A 1 89 ? -31.129 -3.521 8.930 1.00 91.00 89 THR 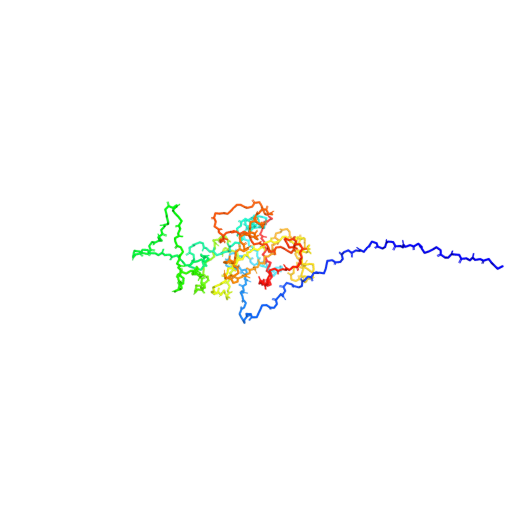A CA 1
ATOM 691 C C . THR A 1 89 ? -29.710 -3.661 8.368 1.00 91.00 89 THR A C 1
ATOM 693 O O . THR A 1 89 ? -29.552 -3.874 7.168 1.00 91.00 89 THR A O 1
ATOM 696 N N . GLY A 1 90 ? -28.677 -3.579 9.217 1.00 85.88 90 GLY A N 1
ATOM 697 C CA . GLY A 1 90 ? -27.269 -3.726 8.840 1.00 85.88 90 GLY A CA 1
ATOM 698 C C . GLY A 1 90 ? -26.553 -2.423 8.468 1.00 85.88 90 GLY A C 1
ATOM 699 O O . GLY A 1 90 ? -25.377 -2.467 8.112 1.00 85.88 90 GLY A O 1
ATOM 700 N N . GLU A 1 91 ? -27.219 -1.273 8.571 1.00 90.12 91 GLU A N 1
ATOM 701 C CA . GLU A 1 91 ? -26.611 0.041 8.329 1.00 90.12 91 GLU A CA 1
ATOM 702 C C . GLU A 1 91 ? -25.758 0.484 9.521 1.00 90.12 91 GLU A C 1
ATOM 704 O O . GLU A 1 91 ? -26.051 0.125 10.660 1.00 90.12 91 GLU A O 1
ATOM 709 N N . TYR A 1 92 ? -24.706 1.274 9.293 1.00 91.62 92 TYR A N 1
ATOM 710 C CA . TYR A 1 92 ? -23.893 1.803 10.391 1.00 91.62 92 TYR A CA 1
ATOM 711 C C . TYR A 1 92 ? -24.684 2.802 11.231 1.00 91.62 92 TYR A C 1
ATOM 713 O O . TYR A 1 92 ? -25.326 3.704 10.695 1.00 91.62 92 TYR A O 1
ATOM 721 N N . LYS A 1 93 ? -24.572 2.691 12.556 1.00 95.50 93 LYS A N 1
ATOM 722 C CA . LYS A 1 93 ? -25.042 3.752 13.447 1.00 95.50 93 LYS A CA 1
ATOM 723 C C . LYS A 1 93 ? -24.073 4.926 13.403 1.00 95.50 93 LYS A C 1
ATOM 725 O O . LYS A 1 93 ? -22.855 4.723 13.397 1.00 95.50 93 LYS A O 1
ATOM 730 N N . LEU A 1 94 ? -24.625 6.134 13.408 1.00 94.56 94 LEU A N 1
ATOM 731 C CA . LEU A 1 94 ? -23.871 7.381 13.372 1.00 94.56 94 LEU A CA 1
ATOM 732 C C . LEU A 1 94 ? -24.074 8.168 14.671 1.00 94.56 94 LEU A C 1
ATOM 734 O O . LEU A 1 94 ? -25.149 8.092 15.267 1.00 94.56 94 LEU A O 1
ATOM 738 N N . ASP A 1 95 ? -23.043 8.890 15.102 1.00 92.88 95 ASP A N 1
ATOM 739 C CA . ASP A 1 95 ? -23.129 9.880 16.176 1.00 92.88 95 ASP A CA 1
ATOM 740 C C . ASP A 1 95 ? -23.807 11.179 15.695 1.00 92.88 95 ASP A C 1
ATOM 742 O O . ASP A 1 95 ? -24.157 11.329 14.520 1.00 92.88 95 ASP A O 1
ATOM 746 N N . ASP A 1 96 ? -23.981 12.137 16.607 1.00 93.69 96 ASP A N 1
ATOM 747 C CA . ASP A 1 96 ? -24.627 13.427 16.323 1.00 93.69 96 ASP A CA 1
ATOM 748 C C . ASP A 1 96 ? -23.859 14.276 15.290 1.00 93.69 96 ASP A C 1
ATOM 750 O O . ASP A 1 96 ? -24.393 15.243 14.745 1.00 93.69 96 ASP A O 1
ATOM 754 N N . GLN A 1 97 ? -22.602 13.929 15.012 1.00 91.50 97 GLN A N 1
ATOM 755 C CA . GLN A 1 97 ? -21.731 14.572 14.033 1.00 91.50 97 GLN A CA 1
ATOM 756 C C . GLN A 1 97 ? -21.667 13.793 12.707 1.00 91.50 97 GLN A C 1
ATOM 758 O O . GLN A 1 97 ? -20.982 14.221 11.778 1.00 91.50 97 GLN A O 1
ATOM 763 N N . GLY A 1 98 ? -22.392 12.676 12.592 1.00 89.25 98 GLY A N 1
ATOM 764 C CA . GLY A 1 98 ? -22.437 11.834 11.400 1.00 89.25 98 GLY A CA 1
ATOM 765 C C . GLY A 1 98 ? -21.284 10.831 11.277 1.00 89.25 98 GLY A C 1
ATOM 766 O O . GLY A 1 98 ? -21.133 10.223 10.216 1.00 89.25 98 GLY A O 1
ATOM 767 N N . ASN A 1 99 ? -20.472 10.624 12.319 1.00 88.44 99 ASN A N 1
ATOM 768 C CA . ASN A 1 99 ? -19.398 9.629 12.308 1.00 88.44 99 ASN A CA 1
ATOM 769 C C . ASN A 1 99 ? -19.913 8.255 12.735 1.00 88.44 99 ASN A C 1
ATOM 771 O O . ASN A 1 99 ? -20.769 8.139 13.606 1.00 88.44 99 ASN A O 1
ATOM 775 N N . LYS A 1 100 ? -19.343 7.188 12.165 1.00 91.69 100 LYS A N 1
ATOM 776 C CA . LYS A 1 100 ? -19.668 5.813 12.564 1.00 91.69 100 LYS A CA 1
ATOM 777 C C . LYS A 1 100 ? -19.333 5.580 14.045 1.00 91.69 100 LYS A C 1
ATOM 779 O O . LYS A 1 100 ? -18.203 5.821 14.469 1.00 91.69 100 LYS A O 1
ATOM 784 N N . ILE A 1 101 ? -20.274 5.018 14.799 1.00 92.94 101 ILE A N 1
ATOM 785 C CA . ILE A 1 101 ? -20.070 4.665 16.211 1.00 92.94 101 ILE A CA 1
ATOM 786 C C . ILE A 1 101 ? -19.239 3.381 16.307 1.00 92.94 101 ILE A C 1
ATOM 788 O O . ILE A 1 101 ? -19.606 2.350 15.741 1.00 92.94 101 ILE A O 1
ATOM 792 N N . ILE A 1 102 ? -18.118 3.429 17.029 1.00 93.81 102 ILE A N 1
ATOM 793 C CA . ILE A 1 102 ? -17.235 2.276 17.258 1.00 93.81 102 ILE A CA 1
ATOM 794 C C . ILE A 1 102 ? -17.821 1.384 18.361 1.00 93.81 102 ILE A C 1
ATOM 796 O O . ILE A 1 102 ? -18.200 1.879 19.421 1.00 93.81 102 ILE A O 1
ATOM 800 N N . LYS A 1 103 ? -17.851 0.062 18.143 1.00 94.81 103 LYS A N 1
ATOM 801 C CA . LYS A 1 103 ? -18.220 -0.907 19.183 1.00 94.81 103 LYS A CA 1
ATOM 802 C C . LYS A 1 103 ? -17.187 -0.916 20.301 1.00 94.81 103 LYS A C 1
ATOM 804 O O . LYS A 1 103 ? -15.983 -0.873 20.053 1.00 94.81 103 LYS A O 1
ATOM 809 N N . LEU A 1 104 ? -17.670 -1.068 21.526 1.00 93.38 104 LEU A N 1
ATOM 810 C CA . LEU A 1 104 ? -16.829 -1.317 22.688 1.00 93.38 104 LEU A CA 1
ATOM 811 C C . LEU A 1 104 ? -16.712 -2.821 22.955 1.00 93.38 104 LEU A C 1
ATOM 813 O O . LEU A 1 104 ? -17.615 -3.605 22.658 1.00 93.38 104 LEU A O 1
ATOM 817 N N . GLU A 1 105 ? -15.581 -3.216 23.523 1.00 92.31 105 GLU A N 1
ATOM 818 C CA . GLU A 1 105 ? -15.383 -4.531 24.121 1.00 92.31 105 GLU A CA 1
ATOM 819 C C . GLU A 1 105 ? -16.314 -4.726 25.332 1.00 92.31 105 GLU A C 1
ATOM 821 O O . GLU A 1 105 ? -16.963 -3.796 25.814 1.00 92.31 105 GLU A O 1
ATOM 826 N N . LYS A 1 106 ? -16.364 -5.950 25.874 1.00 90.50 106 LYS A N 1
ATOM 827 C CA . LYS A 1 106 ? -17.246 -6.306 27.010 1.00 90.50 106 LYS A CA 1
ATOM 828 C C . LYS A 1 106 ? -17.027 -5.467 28.276 1.00 90.50 106 LYS A C 1
ATOM 830 O O . LYS A 1 106 ? -17.866 -5.497 29.172 1.00 90.50 106 LYS A O 1
ATOM 835 N N . ASP A 1 107 ? -15.900 -4.769 28.376 1.00 89.88 107 ASP A N 1
ATOM 836 C CA . ASP A 1 107 ? -15.578 -3.876 29.488 1.00 89.88 107 ASP A CA 1
ATOM 837 C C . ASP A 1 107 ? -16.189 -2.469 29.352 1.00 89.88 107 ASP A C 1
ATOM 839 O O . ASP A 1 107 ? -16.043 -1.656 30.268 1.00 89.88 107 ASP A O 1
ATOM 843 N N . ASN A 1 108 ? -16.874 -2.187 28.236 1.00 87.62 108 ASN A N 1
ATOM 844 C CA . ASN A 1 108 ? -17.457 -0.894 27.877 1.00 87.62 108 ASN A CA 1
ATOM 845 C C . ASN A 1 108 ? -16.455 0.275 27.921 1.00 87.62 108 ASN A C 1
ATOM 847 O O . ASN A 1 108 ? -16.846 1.419 28.160 1.00 87.62 108 ASN A O 1
ATOM 851 N N . LYS A 1 109 ? -15.159 0.009 27.725 1.00 88.00 109 LYS A N 1
ATOM 852 C CA . LYS A 1 109 ? -14.099 1.032 27.754 1.00 88.00 109 LYS A CA 1
ATOM 853 C C . LYS A 1 109 ? -13.125 0.904 26.597 1.00 88.00 109 LYS A C 1
ATOM 855 O O . LYS A 1 109 ? -12.625 1.918 26.116 1.00 88.00 109 LYS A O 1
ATOM 860 N N . THR A 1 110 ? -12.836 -0.313 26.158 1.00 88.81 110 THR A N 1
ATOM 861 C CA . THR A 1 110 ? -11.892 -0.552 25.069 1.00 88.81 110 THR A CA 1
ATOM 862 C C . THR A 1 110 ? -12.611 -0.552 23.725 1.00 88.81 110 THR A C 1
ATOM 864 O O . THR A 1 110 ? -13.637 -1.204 23.563 1.00 88.81 110 THR A O 1
ATOM 867 N N . LEU A 1 111 ? -12.066 0.181 22.751 1.00 92.12 111 LEU A N 1
ATOM 868 C CA . LEU A 1 111 ? -12.554 0.175 21.371 1.00 92.12 111 LEU A CA 1
ATOM 869 C C . LEU A 1 111 ? -12.284 -1.193 20.729 1.00 92.12 111 LEU A C 1
ATOM 871 O O . LEU A 1 111 ? -11.163 -1.699 20.792 1.00 92.12 111 LEU A O 1
ATOM 875 N N . MET A 1 112 ? -13.294 -1.777 20.089 1.00 94.44 112 MET A N 1
ATOM 876 C CA . MET A 1 112 ? -13.188 -3.085 19.447 1.00 94.44 112 MET A CA 1
ATOM 877 C C . MET A 1 112 ? -12.447 -2.976 18.110 1.00 94.44 112 MET A C 1
ATOM 879 O O . MET A 1 112 ? -12.921 -2.346 17.162 1.00 94.44 112 MET A O 1
ATOM 883 N N . ILE A 1 113 ? -11.285 -3.623 18.023 1.00 93.06 113 ILE A N 1
ATOM 884 C CA . ILE A 1 113 ? -10.428 -3.628 16.830 1.00 93.06 113 ILE A CA 1
ATOM 885 C C . ILE A 1 113 ? -10.916 -4.683 15.834 1.00 93.06 113 ILE A C 1
ATOM 887 O O . ILE A 1 113 ? -11.218 -5.819 16.206 1.00 93.06 113 ILE A O 1
ATOM 891 N N . ASN A 1 114 ? -10.936 -4.333 14.549 1.00 93.69 114 ASN A N 1
ATOM 892 C CA . ASN A 1 114 ? -11.327 -5.233 13.471 1.00 93.69 114 ASN A CA 1
ATOM 893 C C . ASN A 1 114 ? -10.213 -6.238 13.130 1.00 93.69 114 ASN A C 1
ATOM 895 O O . ASN A 1 114 ? -9.413 -6.025 12.223 1.00 93.69 114 ASN A O 1
ATOM 899 N N . LYS A 1 115 ? -10.142 -7.342 13.876 1.00 92.88 115 LYS A N 1
ATOM 900 C CA . LYS A 1 115 ? -9.062 -8.337 13.748 1.00 92.88 115 LYS A CA 1
ATOM 901 C C . LYS A 1 115 ? -9.466 -9.685 13.155 1.00 92.88 115 LYS A C 1
ATOM 903 O O . LYS A 1 115 ? -8.617 -10.554 13.010 1.00 92.88 115 LYS A O 1
ATOM 908 N N . GLU A 1 116 ? -10.741 -9.860 12.823 1.00 92.81 116 GLU A N 1
ATOM 909 C CA . GLU A 1 116 ? -11.305 -11.168 12.455 1.00 92.81 116 GLU A CA 1
ATOM 910 C C . GLU A 1 116 ? -11.349 -11.405 10.937 1.00 92.81 116 GLU A C 1
ATOM 912 O O . GLU A 1 116 ? -11.482 -12.538 10.476 1.00 92.81 116 GLU A O 1
ATOM 917 N N . HIS A 1 117 ? -11.243 -10.345 10.133 1.00 93.56 117 HIS A N 1
ATOM 918 C CA . HIS A 1 117 ? -11.359 -10.432 8.680 1.00 93.56 117 HIS A CA 1
ATOM 919 C C . HIS A 1 117 ? -9.986 -10.442 8.006 1.00 93.56 117 HIS A C 1
ATOM 921 O O . HIS A 1 117 ? -9.173 -9.543 8.212 1.00 93.56 117 HIS A O 1
ATOM 927 N N . ILE A 1 118 ? -9.741 -11.461 7.179 1.00 95.12 118 ILE A N 1
ATOM 928 C CA . ILE A 1 118 ? -8.605 -11.496 6.251 1.00 95.12 118 ILE A CA 1
ATOM 929 C C . ILE A 1 118 ? -8.976 -10.627 5.040 1.00 95.12 118 ILE A C 1
ATOM 931 O O . ILE A 1 118 ? -10.058 -10.847 4.491 1.00 95.12 118 ILE A O 1
ATOM 935 N N . PRO A 1 119 ? -8.127 -9.682 4.596 1.00 96.25 119 PRO A N 1
ATOM 936 C CA . PRO A 1 119 ? -8.421 -8.901 3.401 1.00 96.25 119 PRO A CA 1
ATOM 937 C C . PRO A 1 119 ? -8.512 -9.780 2.151 1.00 96.25 119 PRO A C 1
ATOM 939 O O . PRO A 1 119 ? -7.699 -10.683 1.946 1.00 96.25 119 PRO A O 1
ATOM 942 N N . THR A 1 120 ? -9.485 -9.486 1.293 1.00 95.75 120 THR A N 1
ATOM 943 C CA . THR A 1 120 ? -9.795 -10.262 0.079 1.00 95.75 120 THR A CA 1
ATOM 944 C C . THR A 1 120 ? -9.872 -9.418 -1.190 1.00 95.75 120 THR A C 1
ATOM 946 O O . THR A 1 120 ? -9.716 -9.948 -2.288 1.00 95.75 120 THR A O 1
ATOM 949 N N . ALA A 1 121 ? -10.089 -8.110 -1.061 1.00 96.94 121 ALA A N 1
ATOM 950 C CA . ALA A 1 121 ? -10.261 -7.192 -2.173 1.00 96.94 121 ALA A CA 1
ATOM 951 C C . ALA A 1 121 ? -9.235 -6.057 -2.117 1.00 96.94 121 ALA A C 1
ATOM 953 O O . ALA A 1 121 ? -9.145 -5.309 -1.142 1.00 96.94 121 ALA A O 1
ATOM 954 N N . LEU A 1 122 ? -8.491 -5.897 -3.212 1.00 97.69 122 LEU A N 1
ATOM 955 C CA . LEU A 1 122 ? -7.599 -4.759 -3.425 1.00 97.69 122 LEU A CA 1
ATOM 956 C C . LEU A 1 122 ? -8.338 -3.633 -4.151 1.00 97.69 122 LEU A C 1
ATOM 958 O O . LEU A 1 122 ? -9.268 -3.884 -4.921 1.00 97.69 122 LEU A O 1
ATOM 962 N N . LYS A 1 123 ? -7.877 -2.391 -3.984 1.00 97.31 123 LYS A N 1
ATOM 963 C CA . LYS A 1 123 ? -8.303 -1.288 -4.858 1.00 97.31 123 LYS A CA 1
ATOM 964 C C . LYS A 1 123 ? -7.967 -1.632 -6.312 1.00 97.31 123 LYS A C 1
ATOM 966 O O . LYS A 1 123 ? -6.928 -2.234 -6.595 1.00 97.31 123 LYS A O 1
ATOM 971 N N . ALA A 1 124 ? -8.821 -1.200 -7.240 1.00 96.81 124 ALA A N 1
ATOM 972 C CA . ALA A 1 124 ? -8.748 -1.583 -8.652 1.00 96.81 124 ALA A CA 1
ATOM 973 C C . ALA A 1 124 ? -7.366 -1.335 -9.289 1.00 96.81 124 ALA A C 1
ATOM 975 O O . ALA A 1 124 ? -6.858 -2.191 -10.014 1.00 96.81 124 ALA A O 1
ATOM 976 N N . THR A 1 125 ? -6.721 -0.206 -8.975 1.00 96.50 125 THR A N 1
ATOM 977 C CA . THR A 1 125 ? -5.379 0.116 -9.483 1.00 96.50 125 THR A CA 1
ATOM 978 C C . THR A 1 125 ? -4.332 -0.908 -9.045 1.00 96.50 125 THR A C 1
ATOM 980 O O . THR A 1 125 ? -3.513 -1.320 -9.861 1.00 96.50 125 THR A O 1
ATOM 983 N N . TYR A 1 126 ? -4.369 -1.362 -7.789 1.00 97.75 126 TYR A N 1
ATOM 984 C CA . TYR A 1 126 ? -3.464 -2.405 -7.304 1.00 97.75 126 TYR A CA 1
ATOM 985 C C . TYR A 1 126 ? -3.803 -3.763 -7.916 1.00 97.75 126 TYR A C 1
ATOM 987 O O . TYR A 1 126 ? -2.918 -4.412 -8.469 1.00 97.75 126 TYR A O 1
ATOM 995 N N . ALA A 1 127 ? -5.083 -4.152 -7.909 1.00 97.00 127 ALA A N 1
ATOM 996 C CA . ALA A 1 127 ? -5.547 -5.417 -8.487 1.00 97.00 127 ALA A CA 1
ATOM 997 C C . ALA A 1 127 ? -5.147 -5.583 -9.966 1.00 97.00 127 ALA A C 1
ATOM 999 O O . ALA A 1 127 ? -4.898 -6.698 -10.431 1.00 97.00 127 ALA A O 1
ATOM 1000 N N . LYS A 1 128 ? -5.033 -4.472 -10.707 1.00 96.75 128 LYS A N 1
ATOM 1001 C CA . LYS A 1 128 ? -4.550 -4.473 -12.090 1.00 96.75 128 LYS A CA 1
ATOM 1002 C C . LYS A 1 128 ? -3.114 -4.994 -12.211 1.00 96.75 128 LYS A C 1
ATOM 1004 O O . LYS A 1 128 ? -2.831 -5.733 -13.150 1.00 96.75 128 LYS A O 1
ATOM 1009 N N . TYR A 1 129 ? -2.213 -4.629 -11.301 1.00 97.56 129 TYR A N 1
ATOM 1010 C CA . TYR A 1 129 ? -0.772 -4.867 -11.465 1.00 97.56 129 TYR A CA 1
ATOM 1011 C C . TYR A 1 129 ? -0.201 -5.951 -10.555 1.00 97.56 129 TYR A C 1
ATOM 1013 O O . TYR A 1 129 ? 0.843 -6.520 -10.877 1.00 97.56 129 TYR A O 1
ATOM 1021 N N . ILE A 1 130 ? -0.866 -6.261 -9.442 1.00 96.94 130 ILE A N 1
ATOM 1022 C CA . ILE A 1 130 ? -0.356 -7.192 -8.435 1.00 96.94 130 ILE A CA 1
ATOM 1023 C C . ILE A 1 130 ? -1.427 -8.153 -7.919 1.00 96.94 130 ILE A C 1
ATOM 1025 O O . ILE A 1 130 ? -2.626 -7.890 -8.006 1.00 96.94 130 ILE A O 1
ATOM 1029 N N . LYS A 1 131 ? -0.963 -9.263 -7.348 1.00 95.62 131 LYS A N 1
ATOM 1030 C CA . LYS A 1 131 ? -1.738 -10.179 -6.511 1.00 95.62 131 LYS A CA 1
ATOM 1031 C C . LYS A 1 131 ? -1.095 -10.228 -5.129 1.00 95.62 131 LYS A C 1
ATOM 1033 O O . LYS A 1 131 ? 0.134 -10.248 -5.033 1.00 95.62 131 LYS A O 1
ATOM 1038 N N . LEU A 1 132 ? -1.923 -10.215 -4.089 1.00 95.44 132 LEU A N 1
ATOM 1039 C CA . LEU A 1 132 ? -1.491 -10.420 -2.712 1.00 95.44 132 LEU A CA 1
ATOM 1040 C C . LEU A 1 132 ? -2.038 -11.751 -2.212 1.00 95.44 132 LEU A C 1
ATOM 1042 O O . LEU A 1 132 ? -3.238 -11.992 -2.305 1.00 95.44 132 LEU A O 1
ATOM 1046 N N . ASP A 1 133 ? -1.156 -12.576 -1.664 1.00 92.94 133 ASP A N 1
ATOM 1047 C CA . ASP A 1 133 ? -1.479 -13.890 -1.118 1.00 92.94 133 ASP A CA 1
ATOM 1048 C C . ASP A 1 133 ? -1.046 -13.970 0.348 1.00 92.94 133 ASP A C 1
ATOM 1050 O O . ASP A 1 133 ? -0.229 -13.176 0.823 1.00 92.94 133 ASP A O 1
ATOM 1054 N N . LYS A 1 134 ? -1.594 -14.947 1.080 1.00 92.06 134 LYS A N 1
ATOM 1055 C CA . LYS A 1 134 ? -1.251 -15.206 2.493 1.00 92.06 134 LYS A CA 1
ATOM 1056 C C . LYS A 1 134 ? -1.393 -13.967 3.394 1.00 92.06 134 LYS A C 1
ATOM 1058 O O . LYS A 1 134 ? -0.629 -13.789 4.343 1.00 92.06 134 LYS A O 1
ATOM 1063 N N . LEU A 1 135 ? -2.372 -13.111 3.091 1.00 92.50 135 LEU A N 1
ATOM 1064 C CA . LEU A 1 135 ? -2.750 -12.000 3.961 1.00 92.50 135 LEU A CA 1
ATOM 1065 C C . LEU A 1 135 ? -3.298 -12.531 5.290 1.00 92.50 135 LEU A C 1
ATOM 1067 O O . LEU A 1 135 ? -3.819 -13.644 5.368 1.00 92.50 135 LEU A O 1
ATOM 1071 N N . LEU A 1 136 ? -3.167 -11.725 6.340 1.00 90.12 136 LEU A N 1
ATOM 1072 C CA . LEU A 1 136 ? -3.516 -12.102 7.706 1.00 90.12 136 LEU A CA 1
ATOM 1073 C C . LEU A 1 136 ? -4.624 -11.201 8.237 1.00 90.12 136 LEU A C 1
ATOM 1075 O O . LEU A 1 136 ? -4.621 -9.996 7.988 1.00 90.12 136 LEU A O 1
ATOM 1079 N N . ALA A 1 137 ? -5.543 -11.790 8.999 1.00 92.38 137 ALA A N 1
ATOM 1080 C CA . ALA A 1 137 ? -6.537 -11.027 9.738 1.00 92.38 137 ALA A CA 1
ATOM 1081 C C . ALA A 1 137 ? -5.862 -10.187 10.832 1.00 92.38 137 ALA A C 1
ATOM 1083 O O . ALA A 1 137 ? -4.840 -10.590 11.393 1.00 92.38 137 ALA A O 1
ATOM 1084 N N . GLY A 1 138 ? -6.419 -9.011 11.117 1.00 91.56 138 GLY A N 1
ATOM 1085 C CA . GLY A 1 138 ? -5.871 -8.102 12.127 1.00 91.56 138 GLY A CA 1
ATOM 1086 C C . GLY A 1 138 ? -4.609 -7.358 11.712 1.00 91.56 138 GLY A C 1
ATOM 1087 O O . GLY A 1 138 ? -4.004 -6.708 12.561 1.00 91.56 138 GLY A O 1
ATOM 1088 N N . TYR A 1 139 ? -4.233 -7.404 10.433 1.00 92.06 139 TYR A N 1
ATOM 1089 C CA . TYR A 1 139 ? -3.157 -6.592 9.876 1.00 92.06 139 TYR A CA 1
ATOM 1090 C C . TYR A 1 139 ? -3.690 -5.585 8.857 1.00 92.06 139 TYR A C 1
ATOM 1092 O O . TYR A 1 139 ? -4.576 -5.920 8.073 1.00 92.06 139 TYR A O 1
ATOM 1100 N N . ASP A 1 140 ? -3.101 -4.391 8.835 1.00 92.06 140 ASP A N 1
ATOM 1101 C CA . ASP A 1 140 ? -3.195 -3.466 7.706 1.00 92.06 140 ASP A CA 1
ATOM 1102 C C . ASP A 1 140 ? -1.890 -3.416 6.926 1.00 92.06 140 ASP A C 1
ATOM 1104 O O . ASP A 1 140 ? -0.840 -3.910 7.350 1.00 92.06 140 ASP A O 1
ATOM 1108 N N . PHE A 1 141 ? -1.992 -2.806 5.749 1.00 93.00 141 PHE A N 1
ATOM 1109 C CA . PHE A 1 141 ? -0.995 -2.865 4.702 1.00 93.00 141 PHE A CA 1
ATOM 1110 C C . PHE A 1 141 ? -0.730 -1.480 4.119 1.00 93.00 141 PHE A C 1
ATOM 1112 O O . PHE A 1 141 ? -1.656 -0.682 3.948 1.00 93.00 141 PHE A O 1
ATOM 1119 N N . ARG A 1 142 ? 0.525 -1.204 3.755 1.00 92.44 142 ARG A N 1
ATOM 1120 C CA . ARG A 1 142 ? 0.919 -0.013 2.992 1.00 92.44 142 ARG A CA 1
ATOM 1121 C C . ARG A 1 142 ? 1.898 -0.372 1.887 1.00 92.44 142 ARG A C 1
ATOM 1123 O O . ARG A 1 142 ? 2.852 -1.114 2.098 1.00 92.44 142 ARG A O 1
ATOM 1130 N N . MET A 1 143 ? 1.652 0.171 0.707 1.00 93.69 143 MET A N 1
ATOM 1131 C CA . MET A 1 143 ? 2.492 0.034 -0.469 1.00 93.69 143 MET A CA 1
ATOM 1132 C C . MET A 1 143 ? 3.421 1.226 -0.597 1.00 93.69 143 MET A C 1
ATOM 1134 O O . MET A 1 143 ? 3.001 2.370 -0.430 1.00 93.69 143 MET A O 1
ATOM 1138 N N . VAL A 1 144 ? 4.669 0.953 -0.967 1.00 91.38 144 VAL A N 1
ATOM 1139 C CA . VAL A 1 144 ? 5.634 1.991 -1.328 1.00 91.38 144 VAL A CA 1
ATOM 1140 C C . VAL A 1 144 ? 6.300 1.626 -2.633 1.00 91.38 144 VAL A C 1
ATOM 1142 O O . VAL A 1 144 ? 6.846 0.533 -2.786 1.00 91.38 144 VAL A O 1
ATOM 1145 N N . ALA A 1 145 ? 6.247 2.562 -3.570 1.00 93.62 145 ALA A N 1
ATOM 1146 C CA . ALA A 1 145 ? 6.859 2.440 -4.876 1.00 93.62 145 ALA A CA 1
ATOM 1147 C C . ALA A 1 145 ? 8.109 3.319 -4.943 1.00 93.62 145 ALA A C 1
ATOM 1149 O O . ALA A 1 145 ? 8.069 4.500 -4.590 1.00 93.62 145 ALA A O 1
ATOM 1150 N N . TYR A 1 146 ? 9.196 2.739 -5.436 1.00 92.56 146 TYR A N 1
ATOM 1151 C CA . TYR A 1 146 ? 10.486 3.391 -5.593 1.00 92.56 146 TYR A CA 1
ATOM 1152 C C . TYR A 1 146 ? 10.930 3.343 -7.050 1.00 92.56 146 TYR A C 1
ATOM 1154 O O . TYR A 1 146 ? 10.811 2.310 -7.718 1.00 92.56 146 TYR A O 1
ATOM 1162 N N . THR A 1 147 ? 11.551 4.428 -7.501 1.00 95.25 147 THR A N 1
ATOM 1163 C CA . THR A 1 147 ? 12.545 4.330 -8.576 1.00 95.25 147 THR A CA 1
ATOM 1164 C C . THR A 1 147 ? 13.767 3.547 -8.085 1.00 95.25 147 THR A C 1
ATOM 1166 O O . THR A 1 147 ? 13.992 3.411 -6.877 1.00 95.25 147 THR A O 1
ATOM 1169 N N . TYR A 1 148 ? 14.609 3.056 -8.998 1.00 95.06 148 TYR A N 1
ATOM 1170 C CA . TYR A 1 148 ? 15.845 2.385 -8.588 1.00 95.06 148 TYR A CA 1
ATOM 1171 C C . TYR A 1 148 ? 16.747 3.284 -7.727 1.00 95.06 148 TYR A C 1
ATOM 1173 O O . TYR A 1 148 ? 17.263 2.833 -6.704 1.00 95.06 148 TYR A O 1
ATOM 1181 N N . GLU A 1 149 ? 16.920 4.556 -8.096 1.00 94.00 149 GLU A N 1
ATOM 1182 C CA . GLU A 1 149 ? 17.787 5.472 -7.344 1.00 94.00 149 GLU A CA 1
ATOM 1183 C C . GLU A 1 149 ? 17.237 5.792 -5.948 1.00 94.00 149 GLU A C 1
ATOM 1185 O O . GLU A 1 149 ? 18.009 5.864 -4.990 1.00 94.00 149 GLU A O 1
ATOM 1190 N N . GLU A 1 150 ? 15.916 5.906 -5.784 1.00 90.94 150 GLU A N 1
ATOM 1191 C CA . GLU A 1 150 ? 15.301 6.019 -4.456 1.00 90.94 150 GLU A CA 1
ATOM 1192 C C . GLU A 1 150 ? 15.516 4.740 -3.645 1.00 90.94 150 GLU A C 1
ATOM 1194 O O . GLU A 1 150 ? 16.003 4.795 -2.514 1.00 90.94 150 GLU A O 1
ATOM 1199 N N . PHE A 1 151 ? 15.247 3.573 -4.235 1.00 90.94 151 PHE A N 1
ATOM 1200 C CA . PHE A 1 151 ? 15.438 2.296 -3.553 1.00 90.94 151 PHE A CA 1
ATOM 1201 C C . PHE A 1 151 ? 16.890 2.097 -3.108 1.00 90.94 151 PHE A C 1
ATOM 1203 O O . PHE A 1 151 ? 17.147 1.690 -1.980 1.00 90.94 151 PHE A O 1
ATOM 1210 N N . LYS A 1 152 ? 17.859 2.442 -3.958 1.00 92.38 152 LYS A N 1
ATOM 1211 C CA . LYS A 1 152 ? 19.294 2.395 -3.656 1.00 92.38 152 LYS A CA 1
ATOM 1212 C C . LYS A 1 152 ? 19.701 3.372 -2.560 1.00 92.38 152 LYS A C 1
ATOM 1214 O O . LYS A 1 152 ? 20.538 3.019 -1.733 1.00 92.38 152 LYS A O 1
ATOM 1219 N N . ARG A 1 153 ? 19.124 4.577 -2.532 1.00 88.56 153 ARG A N 1
ATOM 1220 C CA . ARG A 1 153 ? 19.378 5.568 -1.476 1.00 88.56 153 ARG A CA 1
ATOM 1221 C C . ARG A 1 153 ? 18.965 5.035 -0.105 1.00 88.56 153 ARG A C 1
ATOM 1223 O O . ARG A 1 153 ? 19.718 5.188 0.852 1.00 88.56 153 ARG A O 1
ATOM 1230 N N . HIS A 1 154 ? 17.800 4.395 -0.025 1.00 83.56 154 HIS A N 1
ATOM 1231 C CA . HIS A 1 154 ? 17.242 3.900 1.236 1.00 83.56 154 HIS A CA 1
ATOM 1232 C C . HIS A 1 154 ? 17.744 2.493 1.612 1.00 83.56 154 HIS A C 1
ATOM 1234 O O . HIS A 1 154 ? 17.929 2.197 2.792 1.00 83.56 154 HIS A O 1
ATOM 1240 N N . TYR A 1 155 ? 18.024 1.641 0.623 1.00 85.44 155 TYR A N 1
ATOM 1241 C CA . TYR A 1 155 ? 18.362 0.224 0.790 1.00 85.44 155 TYR A CA 1
ATOM 1242 C C . TYR A 1 155 ? 19.535 -0.212 -0.112 1.00 85.44 155 TYR A C 1
ATOM 1244 O O . TYR A 1 155 ? 19.385 -1.117 -0.939 1.00 85.44 155 TYR A O 1
ATOM 1252 N N . PRO A 1 156 ? 20.744 0.363 0.044 1.00 87.81 156 PRO A N 1
ATOM 1253 C CA . PRO A 1 156 ? 21.851 0.149 -0.895 1.00 87.81 156 PRO A CA 1
ATOM 1254 C C . PRO A 1 156 ? 22.299 -1.317 -0.979 1.00 87.81 156 PRO A C 1
ATOM 1256 O O . PRO A 1 156 ? 22.602 -1.812 -2.066 1.00 87.81 156 PRO A O 1
ATOM 1259 N N . TYR A 1 157 ? 22.280 -2.051 0.141 1.00 86.88 157 TYR A N 1
ATOM 1260 C CA . TYR A 1 157 ? 22.592 -3.482 0.139 1.00 86.88 157 TYR A CA 1
ATOM 1261 C C . TYR A 1 157 ? 21.579 -4.290 -0.682 1.00 86.88 157 TYR A C 1
ATOM 1263 O O . TYR A 1 157 ? 21.979 -5.133 -1.486 1.00 86.88 157 TYR A O 1
ATOM 1271 N N . ALA A 1 158 ? 20.278 -4.028 -0.514 1.00 88.94 158 ALA A N 1
ATOM 1272 C CA . ALA A 1 158 ? 19.239 -4.712 -1.277 1.00 88.94 158 ALA A CA 1
ATOM 1273 C C . ALA A 1 158 ? 19.337 -4.343 -2.761 1.00 88.94 158 ALA A C 1
ATOM 1275 O O . ALA A 1 158 ? 19.410 -5.240 -3.594 1.00 88.94 158 ALA A O 1
ATOM 1276 N N . ALA A 1 159 ? 19.456 -3.053 -3.086 1.00 92.06 159 ALA A N 1
ATOM 1277 C CA . ALA A 1 159 ? 19.586 -2.560 -4.457 1.00 92.06 159 ALA A CA 1
ATOM 1278 C C . ALA A 1 159 ? 20.772 -3.175 -5.223 1.00 92.06 159 ALA A C 1
ATOM 1280 O O . ALA A 1 159 ? 20.664 -3.414 -6.422 1.00 92.06 159 ALA A O 1
ATOM 1281 N N . SER A 1 160 ? 21.872 -3.508 -4.534 1.00 92.88 160 SER A N 1
ATOM 1282 C CA . SER A 1 160 ? 23.044 -4.159 -5.143 1.00 92.88 160 SER A CA 1
ATOM 1283 C C . SER A 1 160 ? 22.798 -5.595 -5.631 1.00 92.88 160 SER A C 1
ATOM 1285 O O . SER A 1 160 ? 23.595 -6.139 -6.397 1.00 92.88 160 SER A O 1
ATOM 1287 N N . LYS A 1 161 ? 21.713 -6.246 -5.191 1.00 94.50 161 LYS A N 1
ATOM 1288 C CA . LYS A 1 161 ? 21.387 -7.616 -5.601 1.00 94.50 161 LYS A CA 1
ATOM 1289 C C . LYS A 1 161 ? 20.925 -7.631 -7.054 1.00 94.50 161 LYS A C 1
ATOM 1291 O O . LYS A 1 161 ? 20.082 -6.827 -7.437 1.00 94.50 161 LYS A O 1
ATOM 1296 N N . TRP A 1 162 ? 21.398 -8.614 -7.827 1.00 93.44 162 TRP A N 1
ATOM 1297 C CA . TRP A 1 162 ? 21.082 -8.787 -9.255 1.00 93.44 162 TRP A CA 1
ATOM 1298 C C . TRP A 1 162 ? 19.593 -8.614 -9.586 1.00 93.44 162 TRP A C 1
ATOM 1300 O O . TRP A 1 162 ? 19.255 -7.916 -10.540 1.00 93.44 162 TRP A O 1
ATOM 1310 N N . ARG A 1 163 ? 18.703 -9.173 -8.749 1.00 92.38 163 ARG A N 1
ATOM 1311 C CA . ARG A 1 163 ? 17.244 -9.079 -8.928 1.00 92.38 163 ARG A CA 1
ATOM 1312 C C . ARG A 1 163 ? 16.728 -7.639 -9.073 1.00 92.38 163 ARG A C 1
ATOM 1314 O O . ARG A 1 163 ? 15.720 -7.460 -9.741 1.00 92.38 163 ARG A O 1
ATOM 1321 N N . TYR A 1 164 ? 17.420 -6.646 -8.506 1.00 95.31 164 TYR A N 1
ATOM 1322 C CA . TYR A 1 164 ? 17.094 -5.220 -8.623 1.00 95.31 164 TYR A CA 1
ATOM 1323 C C . TYR A 1 164 ? 18.123 -4.451 -9.466 1.00 95.31 164 TYR A C 1
ATOM 1325 O O . TYR A 1 164 ? 17.738 -3.618 -10.279 1.00 95.31 164 TYR A O 1
ATOM 1333 N N . ALA A 1 165 ? 19.419 -4.750 -9.320 1.00 95.81 165 ALA A N 1
ATOM 1334 C CA . ALA A 1 165 ? 20.515 -4.029 -9.976 1.00 95.81 165 ALA A CA 1
ATOM 1335 C C . ALA A 1 165 ? 20.428 -4.021 -11.513 1.00 95.81 165 ALA A C 1
ATOM 1337 O O . ALA A 1 165 ? 20.872 -3.067 -12.150 1.00 95.81 165 ALA A O 1
ATOM 1338 N N . GLN A 1 166 ? 19.832 -5.055 -12.112 1.00 95.06 166 GLN A N 1
ATOM 1339 C CA . GLN A 1 166 ? 19.607 -5.125 -13.561 1.00 95.06 166 GLN A CA 1
ATOM 1340 C C . GLN A 1 166 ? 18.650 -4.040 -14.097 1.00 95.06 166 GLN A C 1
ATOM 1342 O O . GLN A 1 166 ? 18.616 -3.799 -15.298 1.00 95.06 166 GLN A O 1
ATOM 1347 N N . TYR A 1 167 ? 17.900 -3.363 -13.220 1.00 95.56 167 TYR A N 1
ATOM 1348 C CA . TYR A 1 167 ? 16.944 -2.309 -13.574 1.00 95.56 167 TYR A CA 1
ATOM 1349 C C . TYR A 1 167 ? 17.468 -0.891 -13.320 1.00 95.56 167 TYR A C 1
ATOM 1351 O O . TYR A 1 167 ? 16.699 0.060 -13.416 1.00 95.56 167 TYR A O 1
ATOM 1359 N N . LYS A 1 168 ? 18.759 -0.730 -13.001 1.00 95.44 168 LYS A N 1
ATOM 1360 C CA . LYS A 1 168 ? 19.332 0.561 -12.585 1.00 95.44 168 LYS A CA 1
ATOM 1361 C C . LYS A 1 168 ? 19.105 1.719 -13.565 1.00 95.44 168 LYS A C 1
ATOM 1363 O O . LYS A 1 168 ? 18.879 2.838 -13.126 1.00 95.44 168 LYS A O 1
ATOM 1368 N N . ASP A 1 169 ? 19.112 1.420 -14.863 1.00 94.62 169 ASP A N 1
ATOM 1369 C CA . ASP A 1 169 ? 18.962 2.398 -15.946 1.00 94.62 169 ASP A CA 1
ATOM 1370 C C . ASP A 1 169 ? 17.606 2.245 -16.665 1.00 94.62 169 ASP A C 1
ATOM 1372 O O . ASP A 1 169 ? 17.440 2.719 -17.786 1.00 94.62 169 ASP A O 1
ATOM 1376 N N . ASN A 1 170 ? 16.643 1.529 -16.068 1.00 95.69 170 ASN A N 1
ATOM 1377 C CA . ASN A 1 170 ? 15.328 1.302 -16.663 1.00 95.69 170 ASN A CA 1
ATOM 1378 C C . ASN A 1 170 ? 14.281 2.232 -16.020 1.00 95.69 170 ASN A C 1
ATOM 1380 O O . ASN A 1 170 ? 13.783 1.904 -14.940 1.00 95.69 170 ASN A O 1
ATOM 1384 N N . PRO A 1 171 ? 13.902 3.350 -16.670 1.00 96.12 171 PRO A N 1
ATOM 1385 C CA . PRO A 1 171 ? 12.920 4.287 -16.117 1.00 96.12 171 PRO A CA 1
ATOM 1386 C C . PRO A 1 171 ? 11.513 3.682 -16.007 1.00 96.12 171 PRO A C 1
ATOM 1388 O O . PRO A 1 171 ? 10.713 4.119 -15.187 1.00 96.12 171 PRO A O 1
ATOM 1391 N N . ASN A 1 172 ? 11.228 2.615 -16.757 1.00 97.69 172 ASN A N 1
ATOM 1392 C CA . ASN A 1 172 ? 9.939 1.934 -16.709 1.00 97.69 172 ASN A CA 1
ATOM 1393 C C . ASN A 1 172 ? 9.845 0.912 -15.562 1.00 97.69 172 ASN A C 1
ATOM 1395 O O . ASN A 1 172 ? 8.818 0.244 -15.416 1.00 97.69 172 ASN A O 1
ATOM 1399 N N . ALA A 1 173 ? 10.918 0.704 -14.793 1.00 97.62 173 ALA A N 1
ATOM 1400 C CA . ALA A 1 173 ? 10.938 -0.244 -13.690 1.00 97.62 173 ALA A CA 1
ATOM 1401 C C . ALA A 1 173 ? 10.571 0.437 -12.365 1.00 97.62 173 ALA A C 1
ATOM 1403 O O . ALA A 1 173 ? 11.184 1.419 -11.952 1.00 97.62 173 ALA A O 1
ATOM 1404 N N . VAL A 1 174 ? 9.610 -0.150 -11.657 1.00 98.12 174 VAL A N 1
ATOM 1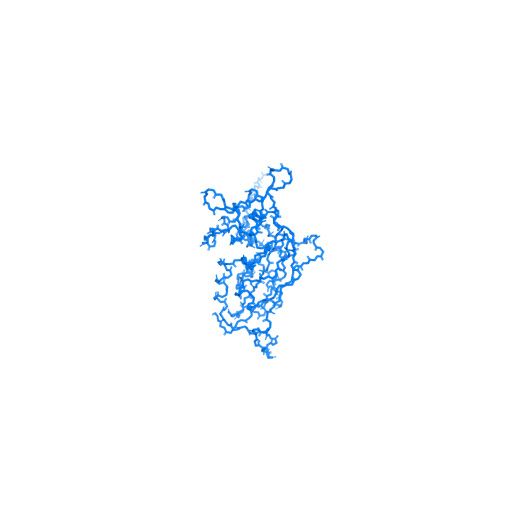405 C CA . VAL A 1 174 ? 9.176 0.266 -10.324 1.00 98.12 174 VAL A CA 1
ATOM 1406 C C . VAL A 1 174 ? 9.485 -0.844 -9.335 1.00 98.12 174 VAL A C 1
ATOM 1408 O O . VAL A 1 174 ? 9.056 -1.984 -9.512 1.00 98.12 174 VAL A O 1
ATOM 1411 N N . ILE A 1 175 ? 10.197 -0.509 -8.265 1.00 96.81 175 ILE A N 1
ATOM 1412 C CA . ILE A 1 175 ? 10.421 -1.420 -7.143 1.00 96.81 175 ILE A CA 1
ATOM 1413 C C . ILE A 1 175 ? 9.297 -1.177 -6.139 1.00 96.81 175 ILE A C 1
ATOM 1415 O O . ILE A 1 175 ? 9.178 -0.080 -5.600 1.00 96.81 175 ILE A O 1
ATOM 1419 N N . LEU A 1 176 ? 8.454 -2.180 -5.913 1.00 96.19 176 LEU A N 1
ATOM 1420 C CA . LEU A 1 176 ? 7.283 -2.086 -5.045 1.00 96.19 176 LEU A CA 1
ATOM 1421 C C . LEU A 1 176 ? 7.502 -2.919 -3.782 1.00 96.19 176 LEU A C 1
ATOM 1423 O O . LEU A 1 176 ? 7.787 -4.114 -3.869 1.00 96.19 176 LEU A O 1
ATOM 1427 N N . ALA A 1 177 ? 7.340 -2.294 -2.621 1.00 92.38 177 ALA A N 1
ATOM 1428 C CA . ALA A 1 177 ? 7.407 -2.929 -1.312 1.00 92.38 177 ALA A CA 1
ATOM 1429 C C . ALA A 1 177 ? 6.035 -2.893 -0.628 1.00 92.38 177 ALA A C 1
ATOM 1431 O O . ALA A 1 177 ? 5.319 -1.894 -0.717 1.00 92.38 177 ALA A O 1
ATOM 1432 N N . LEU A 1 178 ? 5.699 -3.974 0.077 1.00 92.31 178 LEU A N 1
ATOM 1433 C CA . LEU A 1 178 ? 4.519 -4.061 0.934 1.00 92.31 178 LEU A CA 1
ATOM 1434 C C . LEU A 1 178 ? 4.976 -4.092 2.394 1.00 92.31 178 LEU A C 1
ATOM 1436 O O . LEU A 1 178 ? 5.706 -4.994 2.812 1.00 92.31 178 LEU A O 1
ATOM 1440 N N . TYR A 1 179 ? 4.499 -3.116 3.152 1.00 90.25 179 TYR A N 1
ATOM 1441 C CA . TYR A 1 179 ? 4.626 -3.025 4.597 1.00 90.25 179 TYR A CA 1
ATOM 1442 C C . TYR A 1 179 ? 3.325 -3.465 5.250 1.00 90.25 179 TYR A C 1
ATOM 1444 O O . TYR A 1 179 ? 2.252 -3.308 4.667 1.00 90.25 179 TYR A O 1
ATOM 1452 N N . TYR A 1 180 ? 3.418 -4.015 6.455 1.00 89.44 180 TYR A N 1
ATOM 1453 C CA . TYR A 1 180 ? 2.259 -4.484 7.198 1.00 89.44 180 TYR A CA 1
ATOM 1454 C C . TYR A 1 180 ? 2.442 -4.323 8.706 1.00 89.44 180 TYR A C 1
ATOM 1456 O O . TYR A 1 180 ? 3.556 -4.390 9.228 1.00 89.44 180 TYR A O 1
ATOM 1464 N N . ALA A 1 181 ? 1.343 -4.089 9.416 1.00 87.19 181 ALA A N 1
ATOM 1465 C CA . ALA A 1 181 ? 1.324 -3.917 10.866 1.00 87.19 181 ALA A CA 1
ATOM 1466 C C . ALA A 1 181 ? 0.065 -4.517 11.461 1.00 87.19 181 ALA A C 1
ATOM 1468 O O . ALA A 1 181 ? -0.974 -4.526 10.814 1.00 87.19 181 ALA A O 1
ATOM 1469 N N . HIS A 1 182 ? 0.155 -5.003 12.696 1.00 88.06 182 HIS A N 1
ATOM 1470 C CA . HIS A 1 182 ? -1.039 -5.420 13.414 1.00 88.06 182 HIS A CA 1
ATOM 1471 C C . HIS A 1 182 ? -1.866 -4.182 13.792 1.00 88.06 182 HIS A C 1
ATOM 1473 O O . HIS A 1 182 ? -1.319 -3.229 14.351 1.00 88.06 182 HIS A O 1
ATOM 1479 N N . LYS A 1 183 ? -3.181 -4.224 13.572 1.00 90.12 183 LYS A N 1
ATOM 1480 C CA . LYS A 1 183 ? -4.125 -3.121 13.823 1.00 90.12 183 LYS A CA 1
ATOM 1481 C C . LYS A 1 183 ? -4.092 -2.597 15.263 1.00 90.12 183 LYS A C 1
ATOM 1483 O O . LYS A 1 183 ? -4.388 -1.435 15.519 1.00 90.12 183 LYS A O 1
ATOM 1488 N N . SER A 1 184 ? -3.654 -3.413 16.228 1.00 86.62 184 SER A N 1
ATOM 1489 C CA . SER A 1 184 ? -3.441 -2.944 17.608 1.00 86.62 184 SER A CA 1
ATOM 1490 C C . SER A 1 184 ? -2.365 -1.866 17.741 1.00 86.62 184 SER A C 1
ATOM 1492 O O . SER A 1 184 ? -2.450 -1.034 18.641 1.00 86.62 184 SER A O 1
ATOM 1494 N N . TYR A 1 185 ? -1.354 -1.862 16.868 1.00 83.50 185 TYR A N 1
ATOM 1495 C CA . TYR A 1 185 ? -0.367 -0.784 16.833 1.00 83.50 185 TYR A CA 1
ATOM 1496 C C . TYR A 1 185 ? -0.985 0.510 16.314 1.00 83.50 185 TYR A C 1
ATOM 1498 O O . TYR A 1 185 ? -0.644 1.585 16.796 1.00 83.50 185 TYR A O 1
ATOM 1506 N N . GLU A 1 186 ? -1.928 0.405 15.384 1.00 83.56 186 GLU A N 1
ATOM 1507 C CA . GLU A 1 186 ? -2.606 1.560 14.799 1.00 83.56 186 GLU A CA 1
ATOM 1508 C C . GLU A 1 186 ? -3.643 2.171 15.734 1.00 83.56 186 GLU A C 1
ATOM 1510 O O . GLU A 1 186 ? -3.838 3.383 15.756 1.00 83.56 186 GLU A O 1
ATOM 1515 N N . SER A 1 187 ? -4.253 1.348 16.585 1.00 82.88 187 SER A N 1
ATOM 1516 C CA . SER A 1 187 ? -5.118 1.830 17.663 1.00 82.88 187 SER A CA 1
ATOM 1517 C C . SER A 1 187 ? -4.360 2.516 18.810 1.00 82.88 187 SER A C 1
ATOM 1519 O O . SER A 1 187 ? -4.985 3.012 19.747 1.00 82.88 187 SER A O 1
ATOM 1521 N N . ALA A 1 188 ? -3.020 2.533 18.789 1.00 82.44 188 ALA A N 1
ATOM 1522 C CA . ALA A 1 188 ? -2.238 3.160 19.848 1.00 82.44 188 ALA A CA 1
ATOM 1523 C C . ALA A 1 188 ? -2.373 4.699 19.807 1.00 82.44 188 ALA A C 1
ATOM 1525 O O . ALA A 1 188 ? -2.363 5.288 18.724 1.00 82.44 188 ALA A O 1
ATOM 1526 N N . PRO A 1 189 ? -2.409 5.394 20.964 1.00 77.62 189 PRO A N 1
ATOM 1527 C CA . PRO A 1 189 ? -2.643 6.843 21.009 1.00 77.62 189 PRO A CA 1
ATOM 1528 C C . PRO A 1 189 ? -1.653 7.689 20.194 1.00 77.62 189 PRO A C 1
ATOM 1530 O O . PRO A 1 189 ? -1.998 8.754 19.693 1.00 77.62 189 PRO A O 1
ATOM 1533 N N . ASN A 1 190 ? -0.410 7.226 20.056 1.00 80.44 190 ASN A N 1
ATOM 1534 C CA . ASN A 1 190 ? 0.649 7.926 19.332 1.00 80.44 190 ASN A CA 1
ATOM 1535 C C . ASN A 1 190 ? 0.663 7.635 17.824 1.00 80.44 190 ASN A C 1
ATOM 1537 O O . ASN A 1 190 ? 1.401 8.294 17.092 1.00 80.44 190 ASN A O 1
ATOM 1541 N N . PHE A 1 191 ? -0.119 6.666 17.347 1.00 82.19 191 PHE A N 1
ATOM 1542 C CA . PHE A 1 191 ? -0.083 6.267 15.946 1.00 82.19 191 PHE A CA 1
ATOM 1543 C C . PHE A 1 191 ? -0.574 7.377 15.015 1.00 82.19 191 PHE A C 1
ATOM 1545 O O . PHE A 1 191 ? 0.070 7.674 14.012 1.00 82.19 191 PHE A O 1
ATOM 1552 N N . LYS A 1 192 ? -1.645 8.080 15.397 1.00 83.94 192 LYS A N 1
ATOM 1553 C CA . LYS A 1 192 ? -2.165 9.222 14.633 1.00 83.94 192 LYS A CA 1
ATOM 1554 C C . LYS A 1 192 ? -1.098 10.292 14.376 1.00 83.94 192 LYS A C 1
ATOM 1556 O O . LYS A 1 192 ? -0.994 10.784 13.261 1.00 83.94 192 LYS A O 1
ATOM 1561 N N . ALA A 1 193 ? -0.257 10.593 15.367 1.00 83.44 193 ALA A N 1
ATOM 1562 C CA . ALA A 1 193 ? 0.833 11.555 15.208 1.00 83.44 193 ALA A CA 1
ATOM 1563 C C . ALA A 1 193 ? 1.899 11.080 14.201 1.00 83.44 193 ALA A C 1
ATOM 1565 O O . ALA A 1 193 ? 2.433 11.890 13.445 1.00 83.44 193 ALA A O 1
ATOM 1566 N N . LEU A 1 194 ? 2.187 9.772 14.156 1.00 83.19 194 LEU A N 1
ATOM 1567 C CA . LEU A 1 194 ? 3.083 9.184 13.154 1.00 83.19 194 LEU A CA 1
ATOM 1568 C C . LEU A 1 194 ? 2.499 9.303 11.743 1.00 83.19 194 LEU A C 1
ATOM 1570 O O . LEU A 1 194 ? 3.215 9.665 10.809 1.00 83.19 194 LEU A O 1
ATOM 1574 N N . VAL A 1 195 ? 1.201 9.030 11.602 1.00 85.31 195 VAL A N 1
ATOM 1575 C CA . VAL A 1 195 ? 0.480 9.164 10.332 1.00 85.31 195 VAL A CA 1
ATOM 1576 C C . VAL A 1 195 ? 0.424 10.623 9.879 1.00 85.31 195 VAL A C 1
ATOM 1578 O O . VAL A 1 195 ? 0.659 10.904 8.707 1.00 85.31 195 VAL A O 1
ATOM 1581 N N . ASP A 1 196 ? 0.175 11.569 10.786 1.00 85.56 196 ASP A N 1
ATOM 1582 C CA . ASP A 1 196 ? 0.161 13.005 10.477 1.00 85.56 196 ASP A CA 1
ATOM 1583 C C . ASP A 1 196 ? 1.534 13.496 10.013 1.00 85.56 196 ASP A C 1
ATOM 1585 O O . ASP A 1 196 ? 1.639 14.200 9.008 1.00 85.56 196 ASP A O 1
ATOM 1589 N N . TYR A 1 197 ? 2.603 13.081 10.698 1.00 85.12 197 TYR A N 1
ATOM 1590 C CA . TYR A 1 197 ? 3.970 13.374 10.275 1.00 85.12 197 TYR A CA 1
ATOM 1591 C C . TYR A 1 197 ? 4.250 12.840 8.865 1.00 85.12 197 TYR A C 1
ATOM 1593 O O . TYR A 1 197 ? 4.737 13.575 8.004 1.00 85.12 197 TYR A O 1
ATOM 1601 N N . ALA A 1 198 ? 3.905 11.576 8.614 1.00 84.81 198 ALA A N 1
ATOM 1602 C CA . ALA A 1 198 ? 4.113 10.948 7.318 1.00 84.81 198 ALA A CA 1
ATOM 1603 C C . ALA A 1 198 ? 3.302 11.619 6.206 1.00 84.81 198 ALA A C 1
ATOM 1605 O O . ALA A 1 198 ? 3.819 11.891 5.126 1.00 84.81 198 ALA A O 1
ATOM 1606 N N . SER A 1 199 ? 2.047 11.942 6.490 1.00 86.12 199 SER A N 1
ATOM 1607 C CA . SER A 1 199 ? 1.151 12.594 5.540 1.00 86.12 199 SER A CA 1
ATOM 1608 C C . SER A 1 199 ? 1.642 14.000 5.193 1.00 86.12 199 SER A C 1
ATOM 1610 O O . SER A 1 199 ? 1.672 14.356 4.019 1.00 86.12 199 SER A O 1
ATOM 1612 N N . ASN A 1 200 ? 2.164 14.752 6.169 1.00 84.88 200 ASN A N 1
ATOM 1613 C CA . ASN A 1 200 ? 2.815 16.042 5.922 1.00 84.88 200 ASN A CA 1
ATOM 1614 C C . ASN A 1 200 ? 4.073 15.913 5.053 1.00 84.88 200 ASN A C 1
ATOM 1616 O O . ASN A 1 200 ? 4.263 16.719 4.145 1.00 84.88 200 ASN A O 1
ATOM 1620 N N . TYR A 1 201 ? 4.914 14.899 5.292 1.00 82.50 201 TYR A N 1
ATOM 1621 C CA . TYR A 1 201 ? 6.104 14.642 4.470 1.00 82.50 201 TYR A CA 1
ATOM 1622 C C . TYR A 1 201 ? 5.736 14.401 2.999 1.00 82.50 201 TYR A C 1
ATOM 1624 O O . TYR A 1 201 ? 6.396 14.919 2.100 1.00 82.50 201 TYR A O 1
ATOM 1632 N N . PHE A 1 202 ? 4.661 13.648 2.747 1.00 79.00 202 PHE A N 1
ATOM 1633 C CA . PHE A 1 202 ? 4.187 13.368 1.391 1.00 79.00 202 PHE A CA 1
ATOM 1634 C C . PHE A 1 202 ? 3.254 14.442 0.809 1.00 79.00 202 PHE A C 1
ATOM 1636 O O . PHE A 1 202 ? 2.900 14.351 -0.365 1.00 79.00 202 PHE A O 1
ATOM 1643 N N . GLY A 1 203 ? 2.850 15.446 1.594 1.00 83.81 203 GLY A N 1
ATOM 1644 C CA . GLY A 1 203 ? 1.868 16.451 1.176 1.00 83.81 203 GLY A CA 1
ATOM 1645 C C . GLY A 1 203 ? 0.472 15.870 0.926 1.00 83.81 203 GLY A C 1
ATOM 1646 O O . GLY A 1 203 ? -0.214 16.299 0.002 1.00 83.81 203 GLY A O 1
ATOM 1647 N N . ILE A 1 204 ? 0.068 14.871 1.715 1.00 83.69 204 ILE A N 1
ATOM 1648 C CA . ILE A 1 204 ? -1.207 14.156 1.585 1.00 83.69 204 ILE A CA 1
ATOM 1649 C C . ILE A 1 204 ? -2.146 14.587 2.702 1.00 83.69 204 ILE A C 1
ATOM 1651 O O . ILE A 1 204 ? -1.771 14.622 3.872 1.00 83.69 204 ILE A O 1
ATOM 1655 N N . THR A 1 205 ? -3.396 14.848 2.344 1.00 83.94 205 THR A N 1
ATOM 1656 C CA . THR A 1 205 ? -4.508 14.948 3.288 1.00 83.94 205 THR A CA 1
ATOM 1657 C C . THR A 1 205 ? -5.351 13.689 3.190 1.00 83.94 205 THR A C 1
ATOM 1659 O O . THR A 1 205 ? -5.584 13.185 2.092 1.00 83.94 205 THR A O 1
ATOM 1662 N N . TYR A 1 206 ? -5.828 13.194 4.324 1.00 83.44 206 TYR A N 1
ATOM 1663 C CA . TYR A 1 206 ? -6.666 12.008 4.380 1.00 83.44 206 TYR A CA 1
ATOM 1664 C C . TYR A 1 206 ? -7.847 12.255 5.316 1.00 83.44 206 TYR A C 1
ATOM 1666 O O . TYR A 1 206 ? -7.698 12.874 6.369 1.00 83.44 206 TYR A O 1
ATOM 1674 N N . ASP A 1 207 ? -9.008 11.729 4.939 1.00 79.50 207 ASP A N 1
ATOM 1675 C CA . ASP A 1 207 ? -10.228 11.842 5.748 1.00 79.50 207 ASP A CA 1
ATOM 1676 C C . ASP A 1 207 ? -10.343 10.704 6.772 1.00 79.50 207 ASP A C 1
ATOM 1678 O O . ASP A 1 207 ? -11.085 10.794 7.748 1.00 79.50 207 ASP A O 1
ATOM 1682 N N . ARG A 1 208 ? -9.622 9.600 6.537 1.00 83.25 208 ARG A N 1
ATOM 1683 C CA . ARG A 1 208 ? -9.697 8.356 7.311 1.00 83.25 208 ARG A CA 1
ATOM 1684 C C . ARG A 1 208 ? -8.314 7.831 7.644 1.00 83.25 208 ARG A C 1
ATOM 1686 O O . ARG A 1 208 ? -7.440 7.814 6.778 1.00 83.25 208 ARG A O 1
ATOM 1693 N N . ILE A 1 209 ? -8.124 7.364 8.875 1.00 85.56 209 ILE A N 1
ATOM 1694 C CA . ILE A 1 209 ? -6.826 6.862 9.346 1.00 85.56 209 ILE A CA 1
ATOM 1695 C C . ILE A 1 209 ? -6.332 5.669 8.509 1.00 85.56 209 ILE A C 1
ATOM 1697 O O . ILE A 1 209 ? -5.133 5.530 8.274 1.00 85.56 209 ILE A O 1
ATOM 1701 N N . GLU A 1 210 ? -7.259 4.880 7.963 1.00 89.00 210 GLU A N 1
ATOM 1702 C CA . GLU A 1 210 ? -7.010 3.763 7.052 1.00 89.00 210 GLU A CA 1
ATOM 1703 C C . GLU A 1 210 ? -6.334 4.196 5.741 1.00 89.00 210 GLU A C 1
ATOM 1705 O O . GLU A 1 210 ? -5.635 3.396 5.124 1.00 89.00 210 GLU A O 1
ATOM 1710 N N . GLU A 1 211 ? -6.513 5.444 5.305 1.00 89.62 211 GLU A N 1
ATOM 1711 C CA . GLU A 1 211 ? -5.859 6.007 4.113 1.00 89.62 211 GLU A CA 1
ATOM 1712 C C . GLU A 1 211 ? -4.579 6.774 4.445 1.00 89.62 211 GLU A C 1
ATOM 1714 O O . GLU A 1 211 ? -3.785 7.084 3.557 1.00 89.62 211 GLU A O 1
ATOM 1719 N N . GLY A 1 212 ? -4.358 7.058 5.728 1.00 87.62 212 GLY A N 1
ATOM 1720 C CA . GLY A 1 212 ? -3.197 7.790 6.193 1.00 87.62 212 GLY A CA 1
ATOM 1721 C C . GLY A 1 212 ? -1.886 7.109 5.798 1.00 87.62 212 GLY A C 1
ATOM 1722 O O . GLY A 1 212 ? -1.731 5.883 5.919 1.00 87.62 212 GLY A O 1
ATOM 1723 N N . ALA A 1 213 ? -0.932 7.919 5.335 1.00 86.12 213 ALA A N 1
ATOM 1724 C CA . ALA A 1 213 ? 0.399 7.446 4.993 1.00 86.12 213 ALA A CA 1
ATOM 1725 C C . ALA A 1 213 ? 1.116 6.947 6.250 1.00 86.12 213 ALA A C 1
ATOM 1727 O O . ALA A 1 213 ? 1.032 7.565 7.311 1.00 86.12 213 ALA A O 1
ATOM 1728 N N . TRP A 1 214 ? 1.842 5.837 6.139 1.00 85.00 214 TRP A N 1
ATOM 1729 C CA . TRP A 1 214 ? 2.701 5.389 7.234 1.00 85.00 214 TRP A CA 1
ATOM 1730 C C . TRP A 1 214 ? 4.114 5.947 7.052 1.00 85.00 214 TRP A C 1
ATOM 1732 O O . TRP A 1 214 ? 4.547 6.195 5.923 1.00 85.00 214 TRP A O 1
ATOM 1742 N N . PRO A 1 215 ? 4.875 6.133 8.140 1.00 76.88 215 PRO A N 1
ATOM 1743 C CA . PRO A 1 215 ? 6.291 6.492 8.076 1.00 76.88 215 PRO A CA 1
ATOM 1744 C C . PRO A 1 215 ? 7.151 5.293 7.641 1.00 76.88 215 PRO A C 1
ATOM 1746 O O . PRO A 1 215 ? 7.943 4.760 8.400 1.00 76.88 215 PRO A O 1
ATOM 1749 N N . VAL A 1 216 ? 6.976 4.803 6.420 1.00 71.50 216 VAL A N 1
ATOM 1750 C CA . VAL A 1 216 ? 7.614 3.562 5.937 1.00 71.50 216 VAL A CA 1
ATOM 1751 C C . VAL A 1 216 ? 8.981 3.780 5.280 1.00 71.50 216 VAL A C 1
ATOM 1753 O O . VAL A 1 216 ? 9.693 2.810 5.012 1.00 71.50 216 VAL A O 1
ATOM 1756 N N . LEU A 1 217 ? 9.394 5.033 5.054 1.00 69.25 217 LEU A N 1
ATOM 1757 C CA . LEU A 1 217 ? 10.725 5.338 4.522 1.00 69.25 217 LEU A CA 1
ATOM 1758 C C . LEU A 1 217 ? 11.774 5.419 5.649 1.00 69.25 217 LEU A C 1
ATOM 1760 O O . LEU A 1 217 ? 11.508 6.023 6.689 1.00 69.25 217 LEU A O 1
ATOM 1764 N N . PRO A 1 218 ? 12.991 4.867 5.470 1.00 63.00 218 PRO A N 1
ATOM 1765 C CA . PRO A 1 218 ? 14.019 4.866 6.517 1.00 63.00 218 PRO A CA 1
ATOM 1766 C C . PRO A 1 218 ? 14.470 6.251 6.995 1.00 63.00 218 PRO A C 1
ATOM 1768 O O . PRO A 1 218 ? 14.947 6.377 8.117 1.00 63.00 218 PRO A O 1
ATOM 1771 N N . ASP A 1 219 ? 14.353 7.276 6.152 1.00 61.94 219 ASP A N 1
ATOM 1772 C CA . ASP A 1 219 ? 14.693 8.670 6.458 1.00 61.94 219 ASP A CA 1
ATOM 1773 C C . ASP A 1 219 ? 13.564 9.431 7.170 1.00 61.94 219 ASP A C 1
ATOM 1775 O O . ASP A 1 219 ? 13.808 10.512 7.700 1.00 61.94 219 ASP A O 1
ATOM 1779 N N . MET A 1 220 ? 12.357 8.860 7.247 1.00 64.69 220 MET A N 1
ATOM 1780 C CA . MET A 1 220 ? 11.244 9.419 8.027 1.00 64.69 220 MET A CA 1
ATOM 1781 C C . MET A 1 220 ? 11.392 9.163 9.531 1.00 64.69 220 MET A C 1
ATOM 1783 O O . MET A 1 220 ? 10.726 9.810 10.336 1.00 64.69 220 MET A O 1
ATOM 1787 N N . TYR A 1 221 ? 12.281 8.252 9.931 1.00 58.25 221 TYR A N 1
ATOM 1788 C CA . TYR A 1 221 ? 12.635 8.035 11.327 1.00 58.25 221 TYR A CA 1
ATOM 1789 C C . TYR A 1 221 ? 14.024 8.602 11.605 1.00 58.25 221 TYR A C 1
ATOM 1791 O O . TYR A 1 221 ? 15.031 8.051 11.159 1.00 58.25 221 TYR A O 1
ATOM 1799 N N . GLY A 1 222 ? 14.082 9.667 12.413 1.00 45.16 222 GLY A N 1
ATOM 1800 C CA . GLY A 1 222 ? 15.339 10.278 12.868 1.00 45.16 222 GLY A CA 1
ATOM 1801 C C . GLY A 1 222 ? 16.321 9.280 13.502 1.00 45.16 222 GLY A C 1
ATOM 1802 O O . GLY A 1 222 ? 17.528 9.483 13.412 1.00 45.16 222 GLY A O 1
ATOM 1803 N N . ASP A 1 223 ? 15.812 8.151 14.013 1.00 47.69 223 ASP A N 1
ATOM 1804 C CA . ASP A 1 223 ? 16.588 7.073 14.628 1.00 47.69 223 ASP A CA 1
ATOM 1805 C C . ASP A 1 223 ? 16.324 5.693 13.986 1.00 47.69 223 ASP A C 1
ATOM 1807 O O . ASP A 1 223 ? 15.944 4.744 14.665 1.00 47.69 223 ASP A O 1
ATOM 1811 N N . LYS A 1 224 ? 16.532 5.562 12.666 1.00 45.62 224 LYS A N 1
ATOM 1812 C CA . LYS A 1 224 ? 16.917 4.316 11.944 1.00 45.62 224 LYS A CA 1
ATOM 1813 C C . LYS A 1 224 ? 16.155 3.003 12.232 1.00 45.62 224 LYS A C 1
ATOM 1815 O O . LYS A 1 224 ? 16.679 1.929 11.930 1.00 45.62 224 LYS A O 1
ATOM 1820 N N . LYS A 1 225 ? 14.943 3.025 12.778 1.00 44.75 225 LYS A N 1
ATOM 1821 C CA . LYS A 1 225 ? 14.103 1.827 12.888 1.00 44.75 225 LYS A CA 1
ATOM 1822 C C . LYS A 1 225 ? 13.154 1.801 11.702 1.00 44.75 225 LYS A C 1
ATOM 1824 O O . LYS A 1 225 ? 12.265 2.636 11.605 1.00 44.75 225 LYS A O 1
ATOM 1829 N N . SER A 1 226 ? 13.384 0.876 10.774 1.00 49.50 226 SER A N 1
ATOM 1830 C CA . SER A 1 226 ? 12.392 0.542 9.755 1.00 49.50 226 SER A CA 1
ATOM 1831 C C . SER A 1 226 ? 11.139 -0.017 10.424 1.00 49.50 226 SER A C 1
ATOM 1833 O O . SER A 1 226 ? 11.227 -0.642 11.478 1.00 49.50 226 SER A O 1
ATOM 1835 N N . TRP A 1 227 ? 9.989 0.171 9.783 1.00 57.22 227 TRP A N 1
ATOM 1836 C CA . TRP A 1 227 ? 8.763 -0.537 10.136 1.00 57.22 227 TRP A CA 1
ATOM 1837 C C . TRP A 1 227 ? 9.024 -2.057 10.182 1.00 57.22 227 TRP A C 1
ATOM 1839 O O . TRP A 1 227 ? 9.595 -2.602 9.237 1.00 57.22 227 TRP A O 1
ATOM 1849 N N . ASP A 1 228 ? 8.638 -2.739 11.266 1.00 54.75 228 ASP A N 1
ATOM 1850 C CA . ASP A 1 228 ? 9.061 -4.127 11.546 1.00 54.75 228 ASP A CA 1
ATOM 1851 C C . ASP A 1 228 ? 8.384 -5.198 10.661 1.00 54.75 228 ASP A C 1
ATOM 1853 O O . ASP A 1 228 ? 8.773 -6.370 10.692 1.00 54.75 228 ASP A O 1
ATOM 1857 N N . GLY A 1 229 ? 7.391 -4.820 9.854 1.00 70.19 229 GLY A N 1
ATOM 1858 C CA . GLY A 1 229 ? 6.728 -5.696 8.888 1.00 70.19 229 GLY A CA 1
ATOM 1859 C C . GLY A 1 229 ? 6.917 -5.196 7.464 1.00 70.19 229 GLY A C 1
ATOM 1860 O O . GLY A 1 229 ? 6.216 -4.281 7.041 1.00 70.19 229 GLY A O 1
ATOM 1861 N N . ALA A 1 230 ? 7.836 -5.809 6.724 1.00 80.88 230 ALA A N 1
ATOM 1862 C CA . ALA A 1 230 ? 7.987 -5.630 5.285 1.00 80.88 230 ALA A CA 1
ATOM 1863 C C . ALA A 1 230 ? 8.243 -6.987 4.627 1.00 80.88 230 ALA A C 1
ATOM 1865 O O . ALA A 1 230 ? 8.902 -7.857 5.203 1.00 80.88 230 ALA A O 1
ATOM 1866 N N . ILE A 1 231 ? 7.714 -7.175 3.422 1.00 83.56 231 ILE A N 1
ATOM 1867 C CA . ILE A 1 231 ? 8.064 -8.326 2.585 1.00 83.56 231 ILE A CA 1
ATOM 1868 C C . ILE A 1 231 ? 9.116 -7.917 1.557 1.00 83.56 231 ILE A C 1
ATOM 1870 O O . ILE A 1 231 ? 9.302 -6.732 1.270 1.00 83.56 231 ILE A O 1
ATOM 1874 N N . ASP A 1 232 ? 9.782 -8.910 0.974 1.00 83.88 232 ASP A N 1
ATOM 1875 C CA . ASP A 1 232 ? 10.726 -8.692 -0.117 1.00 83.88 232 ASP A CA 1
ATOM 1876 C C . ASP A 1 232 ? 10.068 -7.907 -1.269 1.00 83.88 232 ASP A C 1
ATOM 1878 O O . ASP A 1 232 ? 9.043 -8.354 -1.797 1.00 83.88 232 ASP A O 1
ATOM 1882 N N . PRO A 1 233 ? 10.661 -6.783 -1.713 1.00 92.00 233 PRO A N 1
ATOM 1883 C CA . PRO A 1 233 ? 10.123 -6.026 -2.832 1.00 92.00 233 PRO A CA 1
ATOM 1884 C C . PRO A 1 233 ? 10.060 -6.836 -4.131 1.00 92.00 233 PRO A C 1
ATOM 1886 O O . PRO A 1 233 ? 10.907 -7.695 -4.418 1.00 92.00 233 PRO A O 1
ATOM 1889 N N . ILE A 1 234 ? 9.086 -6.504 -4.970 1.00 95.12 234 ILE A N 1
ATOM 1890 C CA . ILE A 1 234 ? 9.012 -6.993 -6.350 1.00 95.12 234 ILE A CA 1
ATOM 1891 C C . ILE A 1 234 ? 9.352 -5.875 -7.328 1.00 95.12 234 ILE A C 1
ATOM 1893 O O . ILE A 1 234 ? 9.318 -4.697 -6.979 1.00 95.12 234 ILE A O 1
ATOM 1897 N N . VAL A 1 235 ? 9.673 -6.249 -8.565 1.00 96.81 235 VAL A N 1
ATOM 1898 C CA . VAL A 1 235 ? 9.872 -5.294 -9.657 1.00 96.81 235 VAL A CA 1
ATOM 1899 C C . VAL A 1 235 ? 8.695 -5.391 -10.616 1.00 96.81 235 VAL A C 1
ATOM 1901 O O . VAL A 1 235 ? 8.386 -6.471 -11.119 1.00 96.81 235 VAL A O 1
ATOM 1904 N N . LEU A 1 236 ? 8.054 -4.257 -10.863 1.00 97.69 236 LEU A N 1
ATOM 1905 C CA . LEU A 1 236 ? 7.057 -4.068 -11.906 1.00 97.69 236 LEU A CA 1
ATOM 1906 C C . LEU A 1 236 ? 7.733 -3.359 -13.076 1.00 97.69 236 LEU A C 1
ATOM 1908 O O . LEU A 1 236 ? 8.371 -2.332 -12.870 1.00 97.69 236 LEU A O 1
ATOM 1912 N N . VAL A 1 237 ? 7.606 -3.883 -14.293 1.00 97.56 237 VAL A N 1
ATOM 1913 C CA . VAL A 1 237 ? 8.143 -3.222 -15.491 1.00 97.56 237 VAL A CA 1
ATOM 1914 C C . VAL A 1 237 ? 6.982 -2.786 -16.359 1.00 97.56 237 VAL A C 1
ATOM 1916 O O . VAL A 1 237 ? 6.160 -3.610 -16.746 1.00 97.56 237 VAL A O 1
ATOM 1919 N N . PHE A 1 238 ? 6.911 -1.496 -16.651 1.00 97.81 238 PHE A N 1
ATOM 1920 C CA . PHE A 1 238 ? 5.854 -0.884 -17.445 1.00 97.81 238 PHE A CA 1
ATOM 1921 C C . PHE A 1 238 ? 6.287 -0.696 -18.906 1.00 97.81 238 PHE A C 1
ATOM 1923 O O . PHE A 1 238 ? 7.471 -0.768 -19.247 1.00 97.81 238 PHE A O 1
ATOM 1930 N N . ASN A 1 239 ? 5.326 -0.486 -19.805 1.00 95.88 239 ASN A N 1
ATOM 1931 C CA . ASN A 1 239 ? 5.617 -0.169 -21.206 1.00 95.88 239 ASN A CA 1
ATOM 1932 C C . ASN A 1 239 ? 5.866 1.329 -21.449 1.00 95.88 239 ASN A C 1
ATOM 1934 O O . ASN A 1 239 ? 6.335 1.688 -22.527 1.00 95.88 239 ASN A O 1
ATOM 1938 N N . GLN A 1 240 ? 5.573 2.181 -20.464 1.00 95.62 240 GLN A N 1
ATOM 1939 C CA . GLN A 1 240 ? 5.825 3.619 -20.485 1.00 95.62 240 GLN A CA 1
ATOM 1940 C C . GLN A 1 240 ? 6.516 4.056 -19.191 1.00 95.62 240 GLN A C 1
AT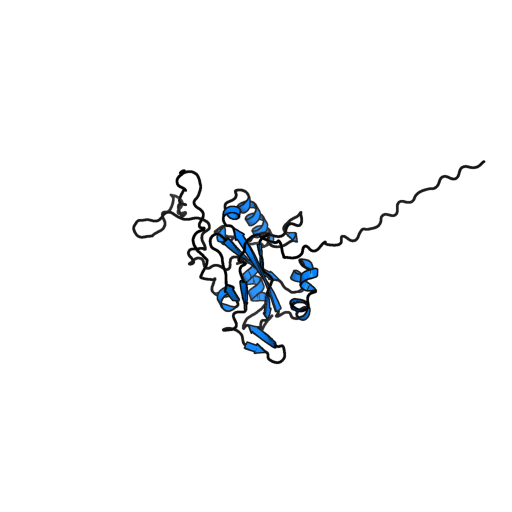OM 1942 O O . GLN A 1 240 ? 6.316 3.449 -18.131 1.00 95.62 240 GLN A O 1
ATOM 1947 N N . GLU A 1 241 ? 7.303 5.124 -19.296 1.00 90.25 241 GLU A N 1
ATOM 1948 C CA . GLU A 1 241 ? 7.802 5.870 -18.140 1.00 90.25 241 GLU A CA 1
ATOM 1949 C C . GLU A 1 241 ? 6.665 6.598 -17.438 1.00 90.25 241 GLU A C 1
ATOM 1951 O O . GLU A 1 241 ? 5.693 7.060 -18.076 1.00 90.25 241 GLU A O 1
#

pLDDT: mean 82.78, std 19.28, range [28.38, 98.12]

Secondary structure (DSSP, 8-state):
-----------------------S----S-SS--EEEE-GGGEEEETTTTEEEEEEEHHHHHHHHHH----B-TTSTTSSSBPBPB-TTSPBPB-TTSPBPBPBPTTSSSBPB--SPPP--B-HHHHHHEEEES--TTEEEEEEEE-HHHHHHH-HHHHTSHHHHTTTT-TTEEEEEEEEEEHHHHTSTTHHHHHHHHHHHHT---SSGGGSPP--STTSSTT----S-BPPPEEEEEEE-

Foldseek 3Di:
DDDDDDDDDDDPDPDDPPPPFDDPAQPDVDPFAKDKDWPQVQWDQDPVVRDTAHADALVVLQLCQLQFFFFFDPPWLQLDQADFDADPVGHFDADPVRHGHFDDDPVNPHGHTFQPGFGDHTDPSDVSTMDMPRGHGQKTKTKHKDDLVLCCVQHVPLCPDPQNVVCNPPNQKIWMKMFMDGSVVCPDPCNVVQLVLSCVVSVYDDPGSSRGDHLQGQVSDPPRDHRSGIDHIHMHGYPHD

Sequence (241 aa):
MIKKNFNKKILLTIGTISTISAPLLSISCVSIKPEMHVNKENATFDKEKGIHILNGSASAFISYVRLNQNPISPSDKAYDLYVYETTETGEYKLDDQGNKIIKLEKDNKTLMINKEH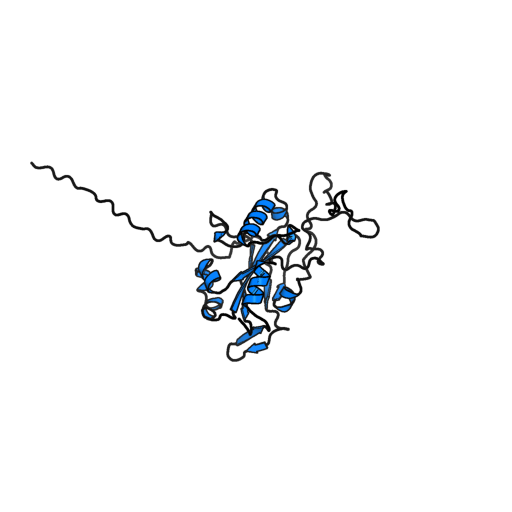IPTALKATYAKYIKLDKLLAGYDFRMVAYTYEEFKRHYPYAASKWRYAQYKDNPNAVILALYYAHKSYESAPNFKALVDYASNYFGITYDRIEEGAWPVLPDMYGDKKSWDGAIDPIVLVFNQE

Organism: NCBI:txid92401

Radius of gyration: 22.93 Å; chains: 1; bounding box: 100×40×54 Å